Protein AF-A0A9W9JSK1-F1 (afdb_monomer_lite)

Foldseek 3Di:
DDDDDDDDDDDDDDDDDDDDDCPVVVVVVVVVVVVVVVVVVVVVVVVVVVVVVVVVVVVVVVVVVVVVVVVVVVVVVVVVVVVVVVVVVVVVVVVVVVVVVVVVVVVVVVVVVVVVVVVVVVVVVVVVVVVVVVVVVVVVVVVVCVVLQVAQKDWAWKDKAPDTQDHVPDDNPQCLVVVVSVQLVVQDKDADACVNRVHDPDPPDKMKIKIWMAGPDPPFDRDIDIWIDIHGDITTHDDRD

Structure (mmCIF, N/CA/C/O backbone):
data_AF-A0A9W9JSK1-F1
#
_entry.id   AF-A0A9W9JSK1-F1
#
loop_
_atom_site.group_PDB
_atom_site.id
_atom_site.type_symbol
_atom_site.label_atom_id
_atom_site.label_alt_id
_atom_site.label_comp_id
_atom_site.label_asym_id
_atom_site.label_entity_id
_atom_site.label_seq_id
_atom_site.pdbx_PDB_ins_code
_atom_site.Cartn_x
_atom_site.Cartn_y
_atom_site.Cartn_z
_atom_site.occupancy
_atom_site.B_iso_or_equiv
_atom_site.auth_seq_id
_atom_site.auth_comp_id
_atom_site.auth_asym_id
_atom_site.auth_atom_id
_atom_site.pdbx_PDB_model_num
ATOM 1 N N . MET A 1 1 ? 101.295 -37.284 -102.651 1.00 36.75 1 MET A N 1
ATOM 2 C CA . MET A 1 1 ? 102.269 -36.693 -103.597 1.00 36.75 1 MET A CA 1
ATOM 3 C C . MET A 1 1 ? 101.930 -35.214 -103.715 1.00 36.75 1 MET A C 1
ATOM 5 O O . MET A 1 1 ? 100.785 -34.914 -104.001 1.00 36.75 1 MET A O 1
ATOM 9 N N . VAL A 1 2 ? 102.708 -34.343 -103.066 1.00 33.56 2 VAL A N 1
ATOM 10 C CA . VAL A 1 2 ? 103.771 -33.503 -103.670 1.00 33.56 2 VAL A CA 1
ATOM 11 C C . VAL A 1 2 ? 103.198 -32.457 -104.644 1.00 33.56 2 VAL A C 1
ATOM 13 O O . VAL A 1 2 ? 102.585 -32.807 -105.643 1.00 33.56 2 VAL A O 1
ATOM 16 N N . ALA A 1 3 ? 103.403 -31.180 -104.292 1.00 46.28 3 ALA A N 1
ATOM 17 C CA . ALA A 1 3 ? 103.067 -29.960 -105.041 1.00 46.28 3 ALA A CA 1
ATOM 18 C C . ALA A 1 3 ? 103.771 -29.887 -106.420 1.00 46.28 3 ALA A C 1
ATOM 20 O O . ALA A 1 3 ? 104.684 -30.682 -106.653 1.00 46.28 3 ALA A O 1
ATOM 21 N N . PRO A 1 4 ? 103.444 -28.921 -107.314 1.00 50.91 4 PRO A N 1
ATOM 22 C CA . PRO A 1 4 ? 104.172 -27.641 -107.248 1.00 50.91 4 PRO A CA 1
ATOM 23 C C . PRO A 1 4 ? 103.458 -26.374 -107.791 1.00 50.91 4 PRO A C 1
ATOM 25 O O . PRO A 1 4 ? 102.403 -26.400 -108.415 1.00 50.91 4 PRO A O 1
ATOM 28 N N . LYS A 1 5 ? 104.131 -25.248 -107.515 1.00 46.75 5 LYS A N 1
ATOM 29 C CA . LYS A 1 5 ? 103.998 -23.881 -108.054 1.00 46.75 5 LYS A CA 1
ATOM 30 C C . LYS A 1 5 ? 104.244 -23.821 -109.577 1.00 46.75 5 LYS A C 1
ATOM 32 O O . LYS A 1 5 ? 104.992 -24.652 -110.069 1.00 46.75 5 LYS A O 1
ATOM 37 N N . TYR A 1 6 ? 103.755 -22.782 -110.272 1.00 40.59 6 TYR A N 1
ATOM 38 C CA . TYR A 1 6 ? 104.575 -21.728 -110.920 1.00 40.59 6 TYR A CA 1
ATOM 39 C C . TYR A 1 6 ? 103.718 -20.654 -111.628 1.00 40.59 6 TYR A C 1
ATOM 41 O O . TYR A 1 6 ? 102.617 -20.905 -112.102 1.00 40.59 6 TYR A O 1
ATOM 49 N N . GLN A 1 7 ? 104.270 -19.439 -111.636 1.00 45.72 7 GLN A N 1
ATOM 50 C CA . GLN A 1 7 ? 103.787 -18.182 -112.217 1.00 45.72 7 GLN A CA 1
ATOM 51 C C . GLN A 1 7 ? 103.751 -18.192 -113.758 1.00 45.72 7 GLN A C 1
ATOM 53 O O . GLN A 1 7 ? 104.565 -18.871 -114.376 1.00 45.72 7 GLN A O 1
ATOM 58 N N . SER A 1 8 ? 102.967 -17.295 -114.376 1.00 40.47 8 SER A N 1
ATOM 59 C CA . SER A 1 8 ? 103.450 -16.540 -115.548 1.00 40.47 8 SER A CA 1
ATOM 60 C C . SER A 1 8 ? 102.708 -15.206 -115.731 1.00 40.47 8 SER A C 1
ATOM 62 O O . SER A 1 8 ? 101.485 -15.133 -115.659 1.00 40.47 8 SER A O 1
ATOM 64 N N . ASN A 1 9 ? 103.495 -14.148 -115.941 1.00 40.62 9 ASN A N 1
ATOM 65 C CA . ASN A 1 9 ? 103.089 -12.831 -116.427 1.00 40.62 9 ASN A CA 1
ATOM 66 C C . ASN A 1 9 ? 102.933 -12.870 -117.954 1.00 40.62 9 ASN A C 1
ATOM 68 O O . ASN A 1 9 ? 103.804 -13.426 -118.624 1.00 40.62 9 ASN A O 1
ATOM 72 N N . ARG A 1 10 ? 101.957 -12.137 -118.507 1.00 33.97 10 ARG A N 1
ATOM 73 C CA . ARG A 1 10 ? 102.152 -11.380 -119.757 1.00 33.97 10 ARG A CA 1
ATOM 74 C C . ARG A 1 10 ? 101.134 -10.244 -119.911 1.00 33.97 10 ARG A C 1
ATOM 76 O O . ARG A 1 10 ? 99.930 -10.459 -119.832 1.00 33.97 10 ARG A O 1
ATOM 83 N N . LEU A 1 11 ? 101.677 -9.045 -120.112 1.00 42.16 11 LEU A N 1
ATOM 84 C CA . LEU A 1 11 ? 101.024 -7.852 -120.649 1.00 42.16 11 LEU A CA 1
ATOM 85 C C . LEU A 1 11 ? 100.861 -7.994 -122.167 1.00 42.16 11 LEU A C 1
ATOM 87 O O . LEU A 1 11 ? 101.758 -8.542 -122.800 1.00 42.16 11 LEU A O 1
ATOM 91 N N . ASP A 1 12 ? 99.799 -7.405 -122.718 1.00 41.03 12 ASP A N 1
ATOM 92 C CA . ASP A 1 12 ? 99.830 -6.743 -124.027 1.00 41.03 12 ASP A CA 1
ATOM 93 C C . ASP A 1 12 ? 98.705 -5.698 -124.166 1.00 41.03 12 ASP A C 1
ATOM 95 O O . ASP A 1 12 ? 97.749 -5.657 -123.392 1.00 41.03 12 ASP A O 1
ATOM 99 N N . GLN A 1 13 ? 98.929 -4.770 -125.094 1.00 40.41 13 GLN A N 1
ATOM 100 C CA . GLN A 1 13 ? 98.526 -3.362 -125.090 1.00 40.41 13 GLN A CA 1
ATOM 101 C C . GLN A 1 13 ? 97.202 -3.013 -125.807 1.00 40.41 13 GLN A C 1
ATOM 103 O O . GLN A 1 13 ? 96.835 -3.604 -126.811 1.00 40.41 13 GLN A O 1
ATOM 108 N N . LYS A 1 14 ? 96.579 -1.941 -125.286 1.00 45.38 14 LYS A N 1
ATOM 109 C CA . LYS A 1 14 ? 95.795 -0.830 -125.890 1.00 45.38 14 LYS A CA 1
ATOM 110 C C . LYS A 1 14 ? 94.955 -1.039 -127.171 1.00 45.38 14 LYS A C 1
ATOM 112 O O . LYS A 1 14 ? 95.479 -1.226 -128.260 1.00 45.38 14 LYS A O 1
ATOM 117 N N . SER A 1 15 ? 93.671 -0.679 -127.050 1.00 40.66 15 SER A N 1
ATOM 118 C CA . SER A 1 15 ? 92.828 -0.086 -128.103 1.00 40.66 15 SER A CA 1
ATOM 119 C C . SER A 1 15 ? 91.895 0.964 -127.472 1.00 40.66 15 SER A C 1
ATOM 121 O O . SER A 1 15 ? 91.519 0.832 -126.307 1.00 40.66 15 SER A O 1
ATOM 123 N N . ALA A 1 16 ? 91.605 2.043 -128.199 1.00 40.78 16 ALA A N 1
ATOM 124 C CA . ALA A 1 16 ? 91.021 3.285 -127.703 1.00 40.78 16 ALA A CA 1
ATOM 125 C C . ALA A 1 16 ? 89.563 3.491 -128.183 1.00 40.78 16 ALA A C 1
ATOM 127 O O . ALA A 1 16 ? 89.307 3.391 -129.379 1.00 40.78 16 ALA A O 1
ATOM 128 N N . PHE A 1 17 ? 88.690 3.891 -127.238 1.00 39.91 17 PHE A N 1
ATOM 129 C CA . PHE A 1 17 ? 87.351 4.527 -127.365 1.00 39.91 17 PHE A CA 1
ATOM 130 C C . PHE A 1 17 ? 86.073 3.632 -127.465 1.00 39.91 17 PHE A C 1
ATOM 132 O O . PHE A 1 17 ? 86.164 2.492 -127.907 1.00 39.91 17 PHE A O 1
ATOM 139 N N . PRO A 1 18 ? 84.903 4.091 -126.932 1.00 50.44 18 PRO A N 1
ATOM 140 C CA . PRO A 1 18 ? 84.134 3.351 -125.908 1.00 50.44 18 PRO A CA 1
ATOM 141 C C . PRO A 1 18 ? 82.685 2.906 -126.259 1.00 50.44 18 PRO A C 1
ATOM 143 O O . PRO A 1 18 ? 82.067 3.414 -127.183 1.00 50.44 18 PRO A O 1
ATOM 146 N N . ASN A 1 19 ? 82.189 1.964 -125.435 1.00 48.41 19 ASN A N 1
ATOM 147 C CA . ASN A 1 19 ? 80.821 1.500 -125.094 1.00 48.41 19 ASN A CA 1
ATOM 148 C C . ASN A 1 19 ? 79.564 2.170 -125.694 1.00 48.41 19 ASN A C 1
ATOM 150 O O . ASN A 1 19 ? 79.400 3.371 -125.537 1.00 48.41 19 ASN A O 1
ATOM 154 N N . ASP A 1 20 ? 78.586 1.339 -126.115 1.00 42.62 20 ASP A N 1
ATOM 155 C CA . ASP A 1 20 ? 77.135 1.640 -126.043 1.00 42.62 20 ASP A CA 1
ATOM 156 C C . ASP A 1 20 ? 76.224 0.393 -126.237 1.00 42.62 20 ASP A C 1
ATOM 158 O O . ASP A 1 20 ? 75.647 0.164 -127.295 1.00 42.62 20 ASP A O 1
ATOM 162 N N . PHE A 1 21 ? 76.066 -0.447 -125.201 1.00 44.03 21 PHE A N 1
ATOM 163 C CA . PHE A 1 21 ? 75.049 -1.529 -125.171 1.00 44.03 21 PHE A CA 1
ATOM 164 C C . PHE A 1 21 ? 74.398 -1.745 -123.783 1.00 44.03 21 PHE A C 1
ATOM 166 O O . PHE A 1 21 ? 73.853 -2.807 -123.488 1.00 44.03 21 PHE A O 1
ATOM 173 N N . THR A 1 22 ? 74.406 -0.732 -122.908 1.00 52.00 22 THR A N 1
ATOM 174 C CA . THR A 1 22 ? 73.858 -0.802 -121.534 1.00 52.00 22 THR A CA 1
ATOM 175 C C . THR A 1 22 ? 72.430 -0.252 -121.377 1.00 52.00 22 THR A C 1
ATOM 177 O O . THR A 1 22 ? 71.837 -0.414 -120.313 1.00 52.00 22 THR A O 1
ATOM 180 N N . SER A 1 23 ? 71.819 0.331 -122.416 1.00 50.56 23 SER A N 1
ATOM 181 C CA . SER A 1 23 ? 70.574 1.117 -122.292 1.00 50.56 23 SER A CA 1
ATOM 182 C C . SER A 1 23 ? 69.260 0.322 -122.167 1.00 50.56 23 SER A C 1
ATOM 184 O O . SER A 1 23 ? 68.294 0.840 -121.613 1.00 50.56 23 SER A O 1
ATOM 186 N N . LYS A 1 24 ? 69.185 -0.942 -122.618 1.00 50.84 24 LYS A N 1
ATOM 187 C CA . LYS A 1 24 ? 67.974 -1.784 -122.436 1.00 50.84 24 LYS A CA 1
ATOM 188 C C . LYS A 1 24 ? 67.902 -2.473 -121.066 1.00 50.84 24 LYS A C 1
ATOM 190 O O . LYS A 1 24 ? 66.813 -2.731 -120.568 1.00 50.84 24 LYS A O 1
ATOM 195 N N . SER A 1 25 ? 69.050 -2.740 -120.440 1.00 54.00 25 SER A N 1
ATOM 196 C CA . SER A 1 25 ? 69.139 -3.378 -119.116 1.00 54.00 25 SER A CA 1
ATOM 197 C C . SER A 1 25 ? 68.849 -2.395 -117.974 1.00 54.00 25 SER A C 1
ATOM 199 O O . SER A 1 25 ? 68.287 -2.768 -116.943 1.00 54.00 25 SER A O 1
ATOM 201 N N . THR A 1 26 ? 69.179 -1.115 -118.154 1.00 56.75 26 THR A N 1
ATOM 202 C CA . THR A 1 26 ? 68.903 -0.064 -117.165 1.00 56.75 26 THR A CA 1
ATOM 203 C C . THR A 1 26 ? 67.415 0.274 -117.073 1.00 56.75 26 THR A C 1
ATOM 205 O O . THR A 1 26 ? 66.905 0.438 -115.970 1.00 56.75 26 THR A O 1
ATOM 208 N N . LEU A 1 27 ? 66.688 0.278 -118.194 1.00 60.06 27 LEU A N 1
ATOM 209 C CA . LEU A 1 27 ? 65.266 0.645 -118.242 1.00 60.06 27 LEU A CA 1
ATOM 210 C C . LEU A 1 27 ? 64.346 -0.398 -117.575 1.00 60.06 27 LEU A C 1
ATOM 212 O O . LEU A 1 27 ? 63.433 -0.039 -116.834 1.00 60.06 27 LEU A O 1
ATOM 216 N N . GLU A 1 28 ? 64.622 -1.691 -117.775 1.00 61.38 28 GLU A N 1
ATOM 217 C CA . GLU A 1 28 ? 63.902 -2.796 -117.120 1.00 61.38 28 GLU A CA 1
ATOM 218 C C . GLU A 1 28 ? 64.196 -2.840 -115.607 1.00 61.38 28 GLU A C 1
ATOM 220 O O . GLU A 1 28 ? 63.299 -3.057 -114.789 1.00 61.38 28 GLU A O 1
ATOM 225 N N . ASN A 1 29 ? 65.448 -2.571 -115.217 1.00 66.44 29 ASN A N 1
ATOM 226 C CA . ASN A 1 29 ? 65.839 -2.450 -113.813 1.00 66.44 29 ASN A CA 1
ATOM 227 C C . ASN A 1 29 ? 65.189 -1.235 -113.136 1.00 66.44 29 ASN A C 1
ATOM 229 O O . ASN A 1 29 ? 64.762 -1.341 -111.989 1.00 66.44 29 ASN A O 1
ATOM 233 N N . ASP A 1 30 ? 65.053 -0.108 -113.832 1.00 69.31 30 ASP A N 1
ATOM 234 C CA . ASP A 1 30 ? 64.354 1.069 -113.313 1.00 69.31 30 ASP A CA 1
ATOM 235 C C . ASP A 1 30 ? 62.840 0.848 -113.217 1.00 69.31 30 ASP A C 1
ATOM 237 O O . ASP A 1 30 ? 62.216 1.306 -112.258 1.00 69.31 30 ASP A O 1
ATOM 241 N N . ARG A 1 31 ? 62.241 0.077 -114.137 1.00 72.19 31 ARG A N 1
ATOM 242 C CA . ARG A 1 31 ? 60.833 -0.337 -114.044 1.00 72.19 31 ARG A CA 1
ATOM 243 C C . ARG A 1 31 ? 60.590 -1.242 -112.837 1.00 72.19 31 ARG A C 1
ATOM 245 O O . ARG A 1 31 ? 59.703 -0.949 -112.043 1.00 72.19 31 ARG A O 1
ATOM 252 N N . ARG A 1 32 ? 61.424 -2.269 -112.633 1.00 74.00 32 ARG A N 1
ATOM 253 C CA . ARG A 1 32 ? 61.356 -3.152 -111.452 1.00 74.00 32 ARG A CA 1
ATOM 254 C C . ARG A 1 32 ? 61.604 -2.404 -110.148 1.00 74.00 32 ARG A C 1
ATOM 256 O O . ARG A 1 32 ? 60.939 -2.685 -109.159 1.00 74.00 32 ARG A O 1
ATOM 263 N N . LYS A 1 33 ? 62.514 -1.425 -110.134 1.00 76.25 33 LYS A N 1
ATOM 264 C CA . LYS A 1 33 ? 62.711 -0.538 -108.977 1.00 76.25 33 LYS A CA 1
ATOM 265 C C . LYS A 1 33 ? 61.467 0.303 -108.698 1.00 76.25 33 LYS A C 1
ATOM 267 O O . LYS A 1 33 ? 61.066 0.395 -107.547 1.00 76.25 33 LYS A O 1
ATOM 272 N N . ARG A 1 34 ? 60.823 0.878 -109.719 1.00 74.50 34 ARG A N 1
ATOM 273 C CA . ARG A 1 34 ? 59.575 1.648 -109.552 1.00 74.50 34 ARG A CA 1
ATOM 274 C C . ARG A 1 34 ? 58.402 0.774 -109.109 1.00 74.50 34 ARG A C 1
ATOM 276 O O . ARG A 1 34 ? 57.654 1.190 -108.235 1.00 74.50 34 ARG A O 1
ATOM 283 N N . GLU A 1 35 ? 58.269 -0.433 -109.652 1.00 78.56 35 GLU A N 1
ATOM 284 C CA . GLU A 1 35 ? 57.275 -1.424 -109.215 1.00 78.56 35 GLU A CA 1
ATOM 285 C C . GLU A 1 35 ? 57.537 -1.879 -107.770 1.00 78.56 35 GLU A C 1
ATOM 287 O O . GLU A 1 35 ? 56.601 -1.976 -106.982 1.00 78.56 35 GLU A O 1
ATOM 292 N N . ALA A 1 36 ? 58.801 -2.079 -107.384 1.00 77.56 36 ALA A N 1
ATOM 293 C CA . ALA A 1 36 ? 59.183 -2.400 -106.011 1.00 77.56 36 ALA A CA 1
ATOM 294 C C . ALA A 1 36 ? 58.904 -1.240 -105.040 1.00 77.56 36 ALA A C 1
ATOM 296 O O . ALA A 1 36 ? 58.416 -1.482 -103.940 1.00 77.56 36 ALA A O 1
ATOM 297 N N . ILE A 1 37 ? 59.149 0.010 -105.451 1.00 77.75 37 ILE A N 1
ATOM 298 C CA . ILE A 1 37 ? 58.803 1.211 -104.674 1.00 77.75 37 ILE A CA 1
ATOM 299 C C . ILE A 1 37 ? 57.279 1.346 -104.544 1.00 77.75 37 ILE A C 1
ATOM 301 O O . ILE A 1 37 ? 56.780 1.592 -103.453 1.00 77.75 37 ILE A O 1
ATOM 305 N N . ALA A 1 38 ? 56.517 1.127 -105.620 1.00 77.69 38 ALA A N 1
ATOM 306 C CA . ALA A 1 38 ? 55.055 1.164 -105.579 1.00 77.69 38 ALA A CA 1
ATOM 307 C C . ALA A 1 38 ? 54.467 0.048 -104.696 1.00 77.69 38 ALA A C 1
ATOM 309 O O . ALA A 1 38 ? 53.534 0.294 -103.935 1.00 77.69 38 ALA A O 1
ATOM 310 N N . ALA A 1 39 ? 55.035 -1.161 -104.744 1.00 80.31 39 ALA A N 1
ATOM 311 C CA . ALA A 1 39 ? 54.637 -2.275 -103.888 1.00 80.31 39 ALA A CA 1
ATOM 312 C C . ALA A 1 39 ? 55.020 -2.055 -102.413 1.00 80.31 39 ALA A C 1
ATOM 314 O O . ALA A 1 39 ? 54.259 -2.447 -101.530 1.00 80.31 39 ALA A O 1
ATOM 315 N N . ALA A 1 40 ? 56.165 -1.421 -102.138 1.00 80.94 40 ALA A N 1
ATOM 316 C CA . ALA A 1 40 ? 56.556 -1.009 -100.790 1.00 80.94 40 ALA A CA 1
ATOM 317 C C . ALA A 1 40 ? 55.598 0.060 -100.244 1.00 80.94 40 ALA A C 1
ATOM 319 O O . ALA A 1 40 ? 55.012 -0.147 -99.189 1.00 80.94 40 ALA A O 1
ATOM 320 N N . ASN A 1 41 ? 55.312 1.109 -101.021 1.00 83.81 41 ASN A N 1
ATOM 321 C CA . ASN A 1 41 ? 54.360 2.156 -100.642 1.00 83.81 41 ASN A CA 1
ATOM 322 C C . ASN A 1 41 ? 52.944 1.604 -100.399 1.00 83.81 41 ASN A C 1
ATOM 324 O O . ASN A 1 41 ? 52.260 2.047 -99.482 1.00 83.81 41 ASN A O 1
ATOM 328 N N . LEU A 1 42 ? 52.493 0.624 -101.194 1.00 84.69 42 LEU A N 1
ATOM 329 C CA . LEU A 1 42 ? 51.197 -0.031 -100.989 1.00 84.69 42 LEU A CA 1
ATOM 330 C C . LEU A 1 42 ? 51.176 -0.871 -99.703 1.00 84.69 42 LEU A C 1
ATOM 332 O O . LEU A 1 42 ? 50.173 -0.868 -98.993 1.00 84.69 42 LEU A O 1
ATOM 336 N N . ARG A 1 43 ? 52.269 -1.576 -99.386 1.00 84.00 43 ARG A N 1
ATOM 337 C CA . ARG A 1 43 ? 52.401 -2.325 -98.126 1.00 84.00 43 ARG A CA 1
ATOM 338 C C . ARG A 1 43 ? 52.442 -1.398 -96.920 1.00 84.00 43 ARG A C 1
ATOM 340 O O . ARG A 1 43 ? 51.782 -1.694 -95.931 1.00 84.00 43 ARG A O 1
ATOM 347 N N . ASP A 1 44 ? 53.155 -0.283 -97.020 1.00 85.38 44 ASP A N 1
ATOM 348 C CA . ASP A 1 44 ? 53.218 0.729 -95.967 1.00 85.38 44 ASP A CA 1
ATOM 349 C C . ASP A 1 44 ? 51.845 1.383 -95.757 1.00 85.38 44 ASP A C 1
ATOM 351 O O . ASP A 1 44 ? 51.413 1.543 -94.618 1.00 85.38 44 ASP A O 1
ATOM 355 N N . ALA A 1 45 ? 51.100 1.657 -96.835 1.00 83.12 45 ALA A N 1
ATOM 356 C CA . ALA A 1 45 ? 49.726 2.155 -96.759 1.00 83.12 45 ALA A CA 1
ATOM 357 C C . ALA A 1 45 ? 48.764 1.137 -96.115 1.00 83.12 45 ALA A C 1
ATOM 359 O O . ALA A 1 45 ? 47.981 1.502 -95.243 1.00 83.12 45 ALA A O 1
ATOM 360 N N . GLN A 1 46 ? 48.847 -0.147 -96.481 1.00 86.75 46 GLN A N 1
ATOM 361 C CA . GLN A 1 46 ? 48.038 -1.209 -95.863 1.00 86.75 46 GLN A CA 1
ATOM 362 C C . GLN A 1 46 ? 48.408 -1.446 -94.390 1.00 86.75 46 GLN A C 1
ATOM 364 O O . GLN A 1 46 ? 47.535 -1.720 -93.566 1.00 86.75 46 GLN A O 1
ATOM 369 N N . ALA A 1 47 ? 49.693 -1.341 -94.041 1.00 87.06 47 ALA A N 1
ATOM 370 C CA . ALA A 1 47 ? 50.160 -1.428 -92.662 1.00 87.06 47 ALA A CA 1
ATOM 371 C C . ALA A 1 47 ? 49.674 -0.232 -91.829 1.00 87.06 47 ALA A C 1
ATOM 373 O O . ALA A 1 47 ? 49.230 -0.427 -90.697 1.00 87.06 47 ALA A O 1
ATOM 374 N N . ALA A 1 48 ? 49.697 0.976 -92.398 1.00 84.19 48 ALA A N 1
ATOM 375 C CA . ALA A 1 48 ? 49.156 2.179 -91.776 1.00 84.19 48 ALA A CA 1
ATOM 376 C C . ALA A 1 48 ? 47.638 2.076 -91.562 1.00 84.19 48 ALA A C 1
ATOM 378 O O . ALA A 1 48 ? 47.169 2.299 -90.451 1.00 84.19 48 ALA A O 1
ATOM 379 N N . GLU A 1 49 ? 46.878 1.635 -92.568 1.00 86.00 49 GLU A N 1
ATOM 380 C CA . GLU A 1 49 ? 45.425 1.453 -92.456 1.00 86.00 49 GLU A CA 1
ATOM 381 C C . GLU A 1 49 ? 45.061 0.394 -91.402 1.00 86.00 49 GLU A C 1
ATOM 383 O O . GLU A 1 49 ? 44.133 0.573 -90.613 1.00 86.00 49 GLU A O 1
ATOM 388 N N . LYS A 1 50 ? 45.819 -0.708 -91.329 1.00 90.25 50 LYS A N 1
ATOM 389 C CA . LYS A 1 50 ? 45.629 -1.724 -90.286 1.00 90.25 50 LYS A CA 1
ATOM 390 C C . LYS A 1 50 ? 45.903 -1.160 -88.889 1.00 90.25 50 LYS A C 1
ATOM 392 O O . LYS A 1 50 ? 45.136 -1.436 -87.969 1.00 90.25 50 LYS A O 1
ATOM 397 N N . LEU A 1 51 ? 46.966 -0.370 -88.729 1.00 88.25 51 LEU A N 1
ATOM 398 C CA . LEU A 1 51 ? 47.283 0.296 -87.464 1.00 88.25 51 LEU A CA 1
ATOM 399 C C . LEU A 1 51 ? 46.203 1.305 -87.062 1.00 88.25 51 LEU A C 1
ATOM 401 O O . LEU A 1 51 ? 45.851 1.370 -85.885 1.00 88.25 51 LEU A O 1
ATOM 405 N N . GLU A 1 52 ? 45.647 2.056 -88.013 1.00 88.25 52 GLU A N 1
ATOM 406 C CA . GLU A 1 52 ? 44.537 2.977 -87.755 1.00 88.25 52 GLU A CA 1
ATOM 407 C C . GLU A 1 52 ? 43.268 2.240 -87.325 1.00 88.25 52 GLU A C 1
ATOM 409 O O . GLU A 1 52 ? 42.640 2.642 -86.346 1.00 88.25 52 GLU A O 1
ATOM 414 N N . ARG A 1 53 ? 42.923 1.119 -87.973 1.00 88.62 53 ARG A N 1
ATOM 415 C CA . ARG A 1 53 ? 41.786 0.286 -87.546 1.00 88.62 53 ARG A CA 1
ATOM 416 C C . ARG A 1 53 ? 41.996 -0.302 -86.154 1.00 88.62 53 ARG A C 1
ATOM 418 O O . ARG A 1 53 ? 41.101 -0.219 -85.322 1.00 88.62 53 ARG A O 1
ATOM 425 N N . GLU A 1 54 ? 43.180 -0.845 -85.865 1.00 90.06 54 GLU A N 1
ATOM 426 C CA . GLU A 1 54 ? 43.498 -1.363 -84.526 1.00 90.06 54 GLU A CA 1
ATOM 427 C C . GLU A 1 54 ? 43.451 -0.262 -83.460 1.00 90.06 54 GLU A C 1
ATOM 429 O O . GLU A 1 54 ? 43.028 -0.506 -82.329 1.00 90.06 54 GLU A O 1
ATOM 434 N N . ARG A 1 55 ? 43.878 0.956 -83.808 1.00 91.75 55 ARG A N 1
ATOM 435 C CA . ARG A 1 55 ? 43.776 2.118 -82.928 1.00 91.75 55 ARG A CA 1
ATOM 436 C C . ARG A 1 55 ? 42.315 2.488 -82.680 1.00 91.75 55 ARG A C 1
ATOM 438 O O . ARG A 1 55 ? 41.944 2.622 -81.519 1.00 91.75 55 ARG A O 1
ATOM 445 N N . HIS A 1 56 ? 41.495 2.565 -83.725 1.00 90.12 56 HIS A N 1
ATOM 446 C CA . HIS A 1 56 ? 40.067 2.856 -83.605 1.00 90.12 56 HIS A CA 1
ATOM 447 C C . HIS A 1 56 ? 39.338 1.796 -82.764 1.00 90.12 56 HIS A C 1
ATOM 449 O O . HIS A 1 56 ? 38.594 2.138 -81.852 1.00 90.12 56 HIS A O 1
ATOM 455 N N . GLU A 1 57 ? 39.607 0.505 -82.981 1.00 91.31 57 GLU A N 1
ATOM 456 C CA . GLU A 1 57 ? 39.031 -0.577 -82.168 1.00 91.31 57 GLU A CA 1
ATOM 457 C C . GLU A 1 57 ? 39.460 -0.505 -80.694 1.00 91.31 57 GLU A C 1
ATOM 459 O O . GLU A 1 57 ? 38.682 -0.834 -79.794 1.00 91.31 57 GLU A O 1
ATOM 464 N N . ARG A 1 58 ? 40.709 -0.106 -80.417 1.00 90.44 58 ARG A N 1
ATOM 465 C CA . ARG A 1 58 ? 41.185 0.101 -79.040 1.00 90.44 58 ARG A CA 1
ATOM 466 C C . ARG A 1 58 ? 40.521 1.309 -78.394 1.00 90.44 58 ARG A C 1
ATOM 468 O O . ARG A 1 58 ? 40.157 1.221 -77.225 1.00 90.44 58 ARG A O 1
ATOM 475 N N . GLU A 1 59 ? 40.366 2.401 -79.134 1.00 91.81 59 GLU A N 1
ATOM 476 C CA . GLU A 1 59 ? 39.694 3.618 -78.673 1.00 91.81 59 GLU A CA 1
ATOM 477 C C . GLU A 1 59 ? 38.209 3.347 -78.383 1.00 91.81 59 GLU A C 1
ATOM 479 O O . GLU A 1 59 ? 37.725 3.703 -77.311 1.00 91.81 59 GLU A O 1
ATOM 484 N N . GLU A 1 60 ? 37.514 2.606 -79.247 1.00 92.50 60 GLU A N 1
ATOM 485 C CA . GLU A 1 60 ? 36.114 2.211 -79.047 1.00 92.50 60 GLU A CA 1
ATOM 486 C C . GLU A 1 60 ? 35.939 1.289 -77.828 1.00 92.50 60 GLU A C 1
ATOM 488 O O . GLU A 1 60 ? 35.077 1.518 -76.978 1.00 92.50 60 GLU A O 1
ATOM 493 N N . LYS A 1 61 ? 36.811 0.284 -77.661 1.00 92.69 61 LYS A N 1
ATOM 494 C CA . LYS A 1 61 ? 36.802 -0.579 -76.464 1.00 92.69 61 LYS A CA 1
ATOM 495 C C . LYS A 1 61 ? 37.116 0.194 -75.185 1.00 92.69 61 LYS A C 1
ATOM 497 O O . LYS A 1 61 ? 36.553 -0.115 -74.134 1.00 92.69 61 LYS A O 1
ATOM 502 N N . ALA A 1 62 ? 38.019 1.173 -75.250 1.00 91.62 62 ALA A N 1
ATOM 503 C CA . ALA A 1 62 ? 38.320 2.040 -74.118 1.00 91.62 62 ALA A CA 1
ATOM 504 C C . ALA A 1 62 ? 37.111 2.914 -73.757 1.00 91.62 62 ALA A C 1
ATOM 506 O O . ALA A 1 62 ? 36.761 2.983 -72.580 1.00 91.62 62 ALA A O 1
ATOM 507 N N . ALA A 1 63 ? 36.429 3.493 -74.749 1.00 92.38 63 ALA A N 1
ATOM 508 C CA . ALA A 1 63 ? 35.221 4.290 -74.549 1.00 92.38 63 ALA A CA 1
ATOM 509 C C . ALA A 1 63 ? 34.089 3.473 -73.901 1.00 92.38 63 ALA A C 1
ATOM 511 O O . ALA A 1 63 ? 33.537 3.897 -72.888 1.00 92.38 63 ALA A O 1
ATOM 512 N N . LEU A 1 64 ? 33.816 2.259 -74.395 1.00 93.31 64 LEU A N 1
ATOM 513 C CA . LEU A 1 64 ? 32.810 1.365 -73.804 1.00 93.31 64 LEU A CA 1
ATOM 514 C C . LEU A 1 64 ? 33.141 0.986 -72.353 1.00 93.31 64 LEU A C 1
ATOM 516 O O . LEU A 1 64 ? 32.250 0.883 -71.512 1.00 93.31 64 LEU A O 1
ATOM 520 N N . ARG A 1 65 ? 34.426 0.781 -72.036 1.00 94.19 65 ARG A N 1
ATOM 521 C CA . ARG A 1 65 ? 34.857 0.480 -70.664 1.00 94.19 65 ARG A CA 1
ATOM 522 C C . ARG A 1 65 ? 34.710 1.683 -69.735 1.00 94.19 65 ARG A C 1
ATOM 524 O O . ARG A 1 65 ? 34.347 1.480 -68.581 1.00 94.19 65 ARG A O 1
ATOM 531 N N . ILE A 1 66 ? 35.001 2.892 -70.214 1.00 93.31 66 ILE A N 1
ATOM 532 C CA . ILE A 1 66 ? 34.790 4.129 -69.450 1.00 93.31 66 ILE A CA 1
ATOM 533 C C . ILE A 1 66 ? 33.300 4.293 -69.152 1.00 93.31 66 ILE A C 1
ATOM 535 O O . ILE A 1 66 ? 32.937 4.406 -67.987 1.00 93.31 66 ILE A O 1
ATOM 539 N N . GLN A 1 67 ? 32.443 4.161 -70.165 1.00 93.00 67 GLN A N 1
ATOM 540 C CA . GLN A 1 67 ? 30.993 4.259 -69.998 1.00 93.00 67 GLN A CA 1
ATOM 541 C C . GLN A 1 67 ? 30.449 3.224 -68.997 1.00 93.00 67 GLN A C 1
ATOM 543 O O . GLN A 1 67 ? 29.682 3.562 -68.102 1.00 93.00 67 GLN A O 1
ATOM 548 N N . ALA A 1 68 ? 30.903 1.969 -69.072 1.00 93.25 68 ALA A N 1
ATOM 549 C CA . ALA A 1 68 ? 30.482 0.933 -68.128 1.00 93.25 68 ALA A CA 1
ATOM 550 C C . ALA A 1 68 ? 30.928 1.207 -66.676 1.00 93.25 68 ALA A C 1
ATOM 552 O O . ALA A 1 68 ? 30.258 0.780 -65.732 1.00 93.25 68 ALA A O 1
ATOM 553 N N . LEU A 1 69 ? 32.068 1.881 -66.479 1.00 92.00 69 LEU A N 1
ATOM 554 C CA . LEU A 1 69 ? 32.511 2.320 -65.153 1.00 92.00 69 LEU A CA 1
ATOM 555 C C . LEU A 1 69 ? 31.666 3.496 -64.653 1.00 92.00 69 LEU A C 1
ATOM 557 O O . LEU A 1 69 ? 31.223 3.458 -63.510 1.00 92.00 69 LEU A O 1
ATOM 561 N N . GLU A 1 70 ? 31.372 4.471 -65.514 1.00 93.19 70 GLU A N 1
ATOM 562 C CA . GLU A 1 70 ? 30.500 5.605 -65.190 1.00 93.19 70 GLU A CA 1
ATOM 563 C C . GLU A 1 70 ? 29.092 5.145 -64.786 1.00 93.19 70 GLU A C 1
ATOM 565 O O . GLU A 1 70 ? 28.579 5.574 -63.753 1.00 93.19 70 GLU A O 1
ATOM 570 N N . ASP A 1 71 ? 28.493 4.204 -65.522 1.00 92.69 71 ASP A N 1
ATOM 571 C CA . ASP A 1 71 ? 27.180 3.634 -65.192 1.00 92.69 71 ASP A CA 1
ATOM 572 C C . ASP A 1 71 ? 27.192 2.906 -63.836 1.00 92.69 71 ASP A C 1
ATOM 574 O O . ASP A 1 71 ? 26.238 2.979 -63.050 1.00 92.69 71 ASP A O 1
ATOM 578 N N . LYS A 1 72 ? 28.290 2.205 -63.528 1.00 93.56 72 LYS A N 1
ATOM 579 C CA . LYS A 1 72 ? 28.467 1.515 -62.245 1.00 93.56 72 LYS A CA 1
ATOM 580 C C . LYS A 1 72 ? 28.617 2.506 -61.090 1.00 93.56 72 LYS A C 1
ATOM 582 O O . LYS A 1 72 ? 28.036 2.285 -60.021 1.00 93.56 72 LYS A O 1
ATOM 587 N N . ASP A 1 73 ? 29.366 3.582 -61.295 1.00 93.94 73 ASP A N 1
ATOM 588 C CA . ASP A 1 73 ? 29.556 4.634 -60.301 1.00 93.94 73 ASP A CA 1
ATOM 589 C C . ASP A 1 73 ? 28.247 5.395 -60.062 1.00 93.94 73 ASP A C 1
ATOM 591 O O . ASP A 1 73 ? 27.851 5.580 -58.911 1.00 93.94 73 ASP A O 1
ATOM 595 N N . LEU A 1 74 ? 27.496 5.720 -61.120 1.00 93.94 74 LEU A N 1
ATOM 596 C CA . LEU A 1 74 ? 26.163 6.326 -61.028 1.00 93.94 74 LEU A CA 1
ATOM 597 C C . LEU A 1 74 ? 25.186 5.461 -60.223 1.00 93.94 74 LEU A C 1
ATOM 599 O O . LEU A 1 74 ? 24.485 5.972 -59.346 1.00 93.94 74 LEU A O 1
ATOM 603 N N . ASN A 1 75 ? 25.161 4.148 -60.465 1.00 94.06 75 ASN A N 1
ATOM 604 C CA . ASN A 1 75 ? 24.319 3.229 -59.697 1.00 94.06 75 ASN A CA 1
ATOM 605 C C . ASN A 1 75 ? 24.756 3.161 -58.221 1.00 94.06 75 ASN A C 1
ATOM 607 O O . ASN A 1 75 ? 23.921 3.171 -57.318 1.00 94.06 75 ASN A O 1
ATOM 611 N N . SER A 1 76 ? 26.065 3.167 -57.957 1.00 92.81 76 SER A N 1
ATOM 612 C CA . SER A 1 76 ? 26.602 3.173 -56.590 1.00 92.81 76 SER A CA 1
ATOM 613 C C . SER A 1 76 ? 26.226 4.458 -55.841 1.00 92.81 76 SER A C 1
ATOM 615 O O . SER A 1 76 ? 25.790 4.397 -54.693 1.00 92.81 76 SER A O 1
ATOM 617 N N . ILE A 1 77 ? 26.310 5.615 -56.503 1.00 93.12 77 ILE A N 1
ATOM 618 C CA . ILE A 1 77 ? 25.883 6.911 -55.954 1.00 93.12 77 ILE A CA 1
ATOM 619 C C . ILE A 1 77 ? 24.381 6.900 -55.649 1.00 93.12 77 ILE A C 1
ATOM 621 O O . ILE A 1 77 ? 23.968 7.329 -54.570 1.00 93.12 77 ILE A O 1
ATOM 625 N N . ALA A 1 78 ? 23.559 6.371 -56.560 1.00 93.88 78 ALA A N 1
ATOM 626 C CA . ALA A 1 78 ? 22.123 6.245 -56.332 1.00 93.88 78 ALA A CA 1
ATOM 627 C C . ALA A 1 78 ? 21.820 5.367 -55.105 1.00 93.88 78 ALA A C 1
ATOM 629 O O . ALA A 1 78 ? 21.007 5.747 -54.262 1.00 93.88 78 ALA A O 1
ATOM 630 N N . GLN A 1 79 ? 22.516 4.235 -54.952 1.00 94.38 79 GLN A N 1
ATOM 631 C CA . GLN A 1 79 ? 22.369 3.361 -53.785 1.00 94.38 79 GLN A CA 1
ATOM 632 C C . GLN A 1 79 ? 22.764 4.060 -52.484 1.00 94.38 79 GLN A C 1
ATOM 634 O O . GLN A 1 79 ? 22.006 3.990 -51.516 1.00 94.38 79 GLN A O 1
ATOM 639 N N . 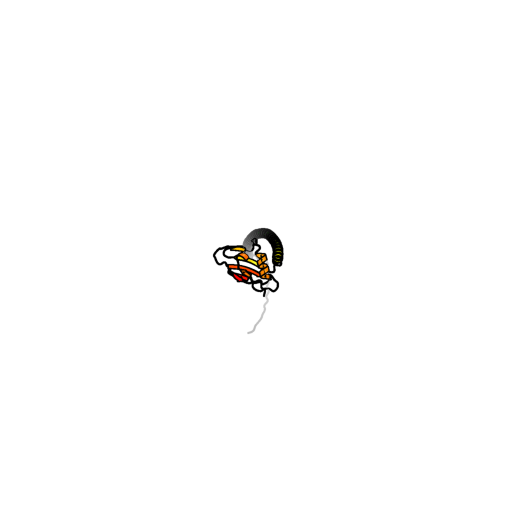ILE A 1 80 ? 23.895 4.773 -52.462 1.00 94.50 80 ILE A N 1
ATOM 640 C CA . ILE A 1 80 ? 24.335 5.548 -51.292 1.00 94.50 80 ILE A CA 1
ATOM 641 C C . ILE A 1 80 ? 23.245 6.536 -50.877 1.00 94.50 80 ILE A C 1
ATOM 643 O O . ILE A 1 80 ? 22.834 6.525 -49.720 1.00 94.50 80 ILE A O 1
ATOM 647 N N . LYS A 1 81 ? 22.691 7.295 -51.829 1.00 95.19 81 LYS A N 1
ATOM 648 C CA . LYS A 1 81 ? 21.613 8.247 -51.547 1.00 95.19 81 LYS A CA 1
ATOM 649 C C . LYS A 1 81 ? 20.383 7.569 -50.934 1.00 95.19 81 LYS A C 1
ATOM 651 O O . LYS A 1 81 ? 19.851 8.044 -49.936 1.00 95.19 81 LYS A O 1
ATOM 656 N N . THR A 1 82 ? 19.960 6.421 -51.472 1.00 95.38 82 THR A N 1
ATOM 657 C CA . THR A 1 82 ? 18.820 5.684 -50.893 1.00 95.38 82 THR A CA 1
ATOM 658 C C . THR A 1 82 ? 19.097 5.163 -49.479 1.00 95.38 82 THR A C 1
ATOM 660 O O . THR A 1 82 ? 18.185 5.091 -48.655 1.00 95.38 82 THR A O 1
ATOM 663 N N . LEU A 1 83 ? 20.344 4.790 -49.174 1.00 94.44 83 LEU A N 1
ATOM 664 C CA . LEU A 1 83 ? 20.741 4.351 -47.836 1.00 94.44 83 LEU A CA 1
ATOM 665 C C . LEU A 1 83 ? 20.807 5.523 -46.855 1.00 94.44 83 LEU A C 1
ATOM 667 O O . LEU A 1 83 ? 20.403 5.363 -45.706 1.00 94.44 83 LEU A O 1
ATOM 671 N N . GLU A 1 84 ? 21.271 6.689 -47.299 1.00 95.50 84 GLU A N 1
ATOM 672 C CA . GLU A 1 84 ? 21.268 7.922 -46.507 1.00 95.50 84 GLU A CA 1
ATOM 673 C C . GLU A 1 84 ? 19.844 8.362 -46.156 1.00 95.50 84 GLU A C 1
ATOM 675 O O . GLU A 1 84 ? 19.565 8.658 -44.994 1.00 95.50 84 GLU A O 1
ATOM 680 N N . GLU A 1 85 ? 18.921 8.320 -47.120 1.00 95.50 85 GLU A N 1
ATOM 681 C CA . GLU A 1 85 ? 17.503 8.609 -46.888 1.00 95.50 85 GLU A CA 1
ATOM 682 C C . GLU A 1 85 ? 16.910 7.644 -45.849 1.00 95.50 85 GLU A C 1
ATOM 684 O O . GLU A 1 85 ? 16.366 8.091 -44.835 1.00 95.50 85 GLU A O 1
ATOM 689 N N . LYS A 1 86 ? 17.116 6.328 -46.014 1.00 95.38 86 LYS A N 1
ATOM 690 C CA . LYS A 1 86 ? 16.670 5.315 -45.038 1.00 95.38 86 LYS A CA 1
ATOM 691 C C . LYS A 1 86 ? 17.284 5.512 -43.656 1.00 95.38 86 LYS A C 1
ATOM 693 O O . LYS A 1 86 ? 16.598 5.355 -42.650 1.00 95.38 86 LYS A O 1
ATOM 698 N N . LYS A 1 87 ? 18.573 5.850 -43.587 1.00 96.44 87 LYS A N 1
ATOM 699 C CA . LYS A 1 87 ? 19.254 6.128 -42.320 1.00 96.44 87 LYS A CA 1
ATOM 700 C C . LYS A 1 87 ? 18.625 7.335 -41.625 1.00 96.44 87 LYS A C 1
ATOM 702 O O . LYS A 1 87 ? 18.336 7.251 -40.436 1.00 96.44 87 LYS A O 1
ATOM 707 N N . SER A 1 88 ? 18.353 8.410 -42.365 1.00 94.19 88 SER A N 1
ATOM 708 C CA . SER A 1 88 ? 17.717 9.611 -41.814 1.00 94.19 88 SER A CA 1
ATOM 709 C C . SER A 1 88 ? 16.299 9.340 -41.293 1.00 94.19 88 SER A C 1
ATOM 711 O O . SER A 1 88 ? 15.898 9.882 -40.266 1.00 94.19 88 SER A O 1
ATOM 713 N N . GLU A 1 89 ? 15.545 8.459 -41.952 1.00 95.69 89 GLU A N 1
ATOM 714 C CA . GLU A 1 89 ? 14.207 8.052 -41.514 1.00 95.69 89 GLU A CA 1
ATOM 715 C C . GLU A 1 89 ? 14.256 7.185 -40.243 1.00 95.69 89 GLU A C 1
ATOM 717 O O . GLU A 1 89 ? 13.475 7.388 -39.308 1.00 95.69 89 GLU A O 1
ATOM 722 N N . LEU A 1 90 ? 15.225 6.269 -40.152 1.00 95.00 90 LEU A N 1
ATOM 723 C CA . LEU A 1 90 ? 15.466 5.479 -38.940 1.00 95.00 90 LEU A CA 1
ATOM 724 C C . LEU A 1 90 ? 15.909 6.346 -37.753 1.00 95.00 90 LEU A C 1
ATOM 726 O O . LEU A 1 90 ? 15.489 6.103 -36.625 1.00 95.00 90 LEU A O 1
ATOM 730 N N . GLU A 1 91 ? 16.728 7.370 -37.990 1.00 95.44 91 GLU A N 1
ATOM 731 C CA . GLU A 1 91 ? 17.130 8.322 -36.948 1.00 95.44 91 GLU A CA 1
ATOM 732 C C . GLU A 1 91 ? 15.932 9.139 -36.449 1.00 95.44 91 GLU A C 1
ATOM 734 O O . GLU A 1 91 ? 15.706 9.207 -35.243 1.00 95.44 91 GLU A O 1
ATOM 739 N N . ARG A 1 92 ? 15.084 9.647 -37.353 1.00 94.75 92 ARG A N 1
ATOM 740 C CA . ARG A 1 92 ? 13.847 10.356 -36.976 1.00 94.75 92 ARG A CA 1
ATOM 741 C C . ARG A 1 92 ? 12.906 9.491 -36.146 1.00 94.75 92 ARG A C 1
ATOM 743 O O . ARG A 1 92 ? 12.442 9.919 -35.095 1.00 94.75 92 ARG A O 1
ATOM 750 N N . THR A 1 93 ? 12.640 8.265 -36.593 1.00 95.00 93 THR A N 1
ATOM 751 C CA . THR A 1 93 ? 11.747 7.348 -35.865 1.00 95.00 93 THR A CA 1
ATOM 752 C C . THR A 1 93 ? 12.317 6.958 -34.503 1.00 95.00 93 THR A C 1
ATOM 754 O O . THR A 1 93 ? 11.566 6.875 -33.530 1.00 95.00 93 THR A O 1
ATOM 757 N N . ARG A 1 94 ? 13.639 6.774 -34.392 1.00 94.56 94 ARG A N 1
ATOM 758 C CA . ARG A 1 94 ? 14.316 6.568 -33.107 1.00 94.56 94 ARG A CA 1
ATOM 759 C C . ARG A 1 94 ? 14.117 7.763 -32.174 1.00 94.56 94 ARG A C 1
ATOM 761 O O . ARG A 1 94 ? 13.757 7.553 -31.018 1.00 94.56 94 ARG A O 1
ATOM 768 N N . ASP A 1 95 ? 14.335 8.981 -32.656 1.00 95.44 95 ASP A N 1
ATOM 769 C CA . ASP A 1 95 ? 14.209 10.194 -31.842 1.00 95.44 95 ASP A CA 1
ATOM 770 C C . ASP A 1 95 ? 12.759 10.425 -31.389 1.00 95.44 95 ASP A C 1
ATOM 772 O O . ASP A 1 95 ? 12.518 10.748 -30.224 1.00 95.44 95 ASP A O 1
ATOM 776 N N . GLU A 1 96 ? 11.776 10.160 -32.255 1.00 95.94 96 GLU A N 1
ATOM 777 C CA . GLU A 1 96 ? 10.354 10.178 -31.891 1.00 95.94 96 GLU A CA 1
ATOM 778 C C . GLU A 1 96 ? 10.022 9.165 -30.787 1.00 95.94 96 GLU A C 1
ATOM 780 O O . GLU A 1 96 ? 9.288 9.482 -29.845 1.00 95.94 96 GLU A O 1
ATOM 785 N N . TRP A 1 97 ? 10.560 7.945 -30.881 1.00 95.44 97 TRP A N 1
ATOM 786 C CA . TRP A 1 97 ? 10.382 6.915 -29.856 1.00 95.44 97 TRP A CA 1
ATOM 787 C C . TRP A 1 97 ? 11.024 7.307 -28.529 1.00 95.44 97 TRP A C 1
ATOM 789 O O . TRP A 1 97 ? 10.399 7.140 -27.483 1.00 95.44 97 TRP A O 1
ATOM 799 N N . ILE A 1 98 ? 12.235 7.866 -28.562 1.00 95.81 98 ILE A N 1
ATOM 800 C CA . ILE A 1 98 ? 12.916 8.374 -27.366 1.00 95.81 98 ILE A CA 1
ATOM 801 C C . ILE A 1 98 ? 12.094 9.499 -26.728 1.00 95.81 98 ILE A C 1
ATOM 803 O O . ILE A 1 98 ? 11.893 9.491 -25.516 1.00 95.81 98 ILE A O 1
ATOM 807 N N . GLY A 1 99 ? 11.554 10.425 -27.526 1.00 94.56 99 GLY A N 1
ATOM 808 C CA . GLY A 1 99 ? 10.695 11.503 -27.034 1.00 94.56 99 GLY A CA 1
ATOM 809 C C . GLY A 1 99 ? 9.423 10.987 -26.353 1.00 94.56 99 GLY A C 1
ATOM 810 O O . GLY A 1 99 ? 9.109 11.393 -25.232 1.00 94.56 99 GLY A O 1
ATOM 811 N N . LYS A 1 100 ? 8.717 10.041 -26.987 1.00 95.81 100 LYS A N 1
ATOM 812 C CA . LYS A 1 100 ? 7.525 9.394 -26.404 1.00 95.81 100 LYS A CA 1
ATOM 813 C C . LYS A 1 100 ? 7.851 8.626 -25.124 1.00 95.81 100 LYS A C 1
ATOM 815 O O . LYS A 1 100 ? 7.099 8.688 -24.160 1.00 95.81 100 LYS A O 1
ATOM 820 N N . PHE A 1 101 ? 8.976 7.921 -25.101 1.00 94.50 101 PHE A N 1
ATOM 821 C CA . PHE A 1 101 ? 9.400 7.162 -23.931 1.00 94.50 101 PHE A CA 1
ATOM 822 C C . PHE A 1 101 ? 9.770 8.075 -22.756 1.00 94.50 101 PHE A C 1
ATOM 824 O O . PHE A 1 101 ? 9.364 7.818 -21.626 1.00 94.50 101 PHE A O 1
ATOM 831 N N . ASN A 1 102 ? 10.496 9.166 -23.012 1.00 95.56 102 ASN A N 1
ATOM 832 C CA . ASN A 1 102 ? 10.885 10.117 -21.970 1.00 95.56 102 ASN A CA 1
ATOM 833 C C . ASN A 1 102 ? 9.670 10.832 -21.373 1.00 95.56 102 ASN A C 1
ATOM 835 O O . ASN A 1 102 ? 9.544 10.883 -20.154 1.00 95.56 102 ASN A O 1
ATOM 839 N N . THR A 1 103 ? 8.743 11.298 -22.213 1.00 95.06 103 THR A N 1
ATOM 840 C CA . THR A 1 103 ? 7.495 11.930 -21.748 1.00 95.06 103 THR A CA 1
ATOM 841 C C . THR A 1 103 ? 6.651 10.973 -20.907 1.00 95.06 103 THR A C 1
ATOM 843 O O . THR A 1 103 ? 6.245 11.324 -19.802 1.00 95.06 103 THR A O 1
ATOM 846 N N . GLN A 1 104 ? 6.468 9.726 -21.354 1.00 95.81 104 GLN A N 1
ATOM 847 C CA . GLN A 1 104 ? 5.766 8.709 -20.562 1.00 95.81 104 GLN A CA 1
ATOM 848 C C . GLN A 1 104 ? 6.467 8.407 -19.232 1.00 95.81 104 GLN A C 1
ATOM 850 O O . GLN A 1 104 ? 5.803 8.262 -18.206 1.00 95.81 104 GLN A O 1
ATOM 855 N N . ASN A 1 105 ? 7.799 8.332 -19.215 1.00 94.88 105 ASN A N 1
ATOM 856 C CA . ASN A 1 105 ? 8.544 8.121 -17.975 1.00 94.88 105 ASN A CA 1
ATOM 857 C C . ASN A 1 105 ? 8.415 9.300 -17.008 1.00 94.88 105 ASN A C 1
ATOM 859 O O . ASN A 1 105 ? 8.291 9.080 -15.806 1.00 94.88 105 ASN A O 1
ATOM 863 N N . GLU A 1 106 ? 8.431 10.539 -17.497 1.00 95.50 106 GLU A N 1
ATOM 864 C CA . GLU A 1 106 ? 8.224 11.732 -16.668 1.00 95.50 106 GLU A CA 1
ATOM 865 C C . GLU A 1 106 ? 6.816 11.758 -16.061 1.00 95.50 106 GLU A C 1
ATOM 867 O O . GLU A 1 106 ? 6.664 12.021 -14.863 1.00 95.50 106 GLU A O 1
ATOM 872 N N . GLU A 1 107 ? 5.789 11.405 -16.838 1.00 95.19 107 GLU A N 1
ATOM 873 C CA . GLU A 1 107 ? 4.412 11.284 -16.348 1.00 95.19 107 GLU A CA 1
ATOM 874 C C . GLU A 1 107 ? 4.280 10.185 -15.282 1.00 95.19 107 GLU A C 1
ATOM 876 O O . GLU A 1 107 ? 3.695 10.408 -14.217 1.00 95.19 107 GLU A O 1
ATOM 881 N N . LEU A 1 108 ? 4.859 9.006 -15.532 1.00 94.25 108 LEU A N 1
ATOM 882 C CA . LEU A 1 108 ? 4.840 7.886 -14.589 1.00 94.25 108 LEU A CA 1
ATOM 883 C C . LEU A 1 108 ? 5.601 8.206 -13.300 1.00 94.25 108 LEU A C 1
ATOM 885 O O . LEU A 1 108 ? 5.090 7.933 -12.215 1.00 94.25 108 LEU A O 1
ATOM 889 N N . ASN A 1 109 ? 6.773 8.834 -13.392 1.00 95.44 109 ASN A N 1
ATOM 890 C CA . ASN A 1 109 ? 7.542 9.265 -12.224 1.00 95.44 109 ASN A CA 1
ATOM 891 C C . ASN A 1 109 ? 6.769 10.298 -11.395 1.00 95.44 109 ASN A C 1
ATOM 893 O O . ASN A 1 109 ? 6.684 10.170 -10.173 1.00 95.44 109 ASN A O 1
ATOM 897 N N . SER A 1 110 ? 6.131 11.271 -12.051 1.00 95.56 110 SER A N 1
ATOM 898 C CA . SER A 1 110 ? 5.261 12.247 -11.380 1.00 95.56 110 SER A CA 1
ATOM 899 C C . SER A 1 110 ? 4.087 11.561 -10.671 1.00 95.56 110 SER A C 1
ATOM 901 O O . SER A 1 110 ? 3.723 11.915 -9.546 1.00 95.56 110 SER A O 1
ATOM 903 N N . ARG A 1 111 ? 3.504 10.525 -11.294 1.00 95.81 111 ARG A N 1
ATOM 904 C CA . ARG A 1 111 ? 2.419 9.736 -10.696 1.00 95.81 111 ARG A CA 1
ATOM 905 C C . ARG A 1 111 ? 2.886 8.925 -9.490 1.00 95.81 111 ARG A C 1
ATOM 907 O O . ARG A 1 111 ? 2.143 8.850 -8.511 1.00 95.81 111 ARG A O 1
ATOM 914 N N . ILE A 1 112 ? 4.077 8.332 -9.555 1.00 96.00 112 ILE A N 1
ATOM 915 C CA . ILE A 1 112 ? 4.682 7.586 -8.444 1.00 96.00 112 ILE A CA 1
ATOM 916 C C . ILE A 1 112 ? 4.877 8.514 -7.245 1.00 96.00 112 ILE A C 1
ATOM 918 O O . ILE A 1 112 ? 4.375 8.202 -6.171 1.00 96.00 112 ILE A O 1
ATOM 922 N N . GLN A 1 113 ? 5.481 9.689 -7.441 1.00 95.75 113 GLN A N 1
ATOM 923 C CA . GLN A 1 113 ? 5.690 10.661 -6.361 1.00 95.75 113 GLN A CA 1
ATOM 924 C C . GLN A 1 113 ? 4.377 11.086 -5.690 1.00 95.75 113 GLN A C 1
ATOM 926 O O . GLN A 1 113 ? 4.288 11.151 -4.463 1.00 95.75 113 GLN A O 1
ATOM 931 N N . LEU A 1 114 ? 3.323 11.326 -6.479 1.00 96.50 114 LEU A N 1
ATOM 932 C CA . LEU A 1 114 ? 2.005 11.656 -5.937 1.00 96.50 114 LEU A CA 1
ATOM 933 C C . LEU A 1 114 ? 1.422 10.505 -5.101 1.00 96.50 114 LEU A C 1
ATOM 935 O O . LEU A 1 114 ? 0.853 10.732 -4.034 1.00 96.50 114 LEU A O 1
ATOM 939 N N . LEU A 1 115 ? 1.542 9.265 -5.584 1.00 95.31 115 LEU A N 1
ATOM 940 C CA . LEU A 1 115 ? 1.057 8.089 -4.861 1.00 95.31 115 LEU A CA 1
ATOM 941 C C . LEU A 1 115 ? 1.836 7.861 -3.563 1.00 95.31 115 LEU A C 1
ATOM 943 O O . LEU A 1 115 ? 1.218 7.570 -2.542 1.00 95.31 115 LEU A O 1
ATOM 947 N N . GLU A 1 116 ? 3.155 8.036 -3.582 1.00 96.00 116 GLU A N 1
ATOM 948 C CA . GLU A 1 116 ? 4.005 7.946 -2.392 1.00 96.00 116 GLU A CA 1
ATOM 949 C C . GLU A 1 116 ? 3.611 8.993 -1.341 1.00 96.00 116 GLU A C 1
ATOM 951 O O . GLU A 1 116 ? 3.416 8.640 -0.176 1.00 96.00 116 GLU A O 1
ATOM 956 N N . SER A 1 117 ? 3.385 10.246 -1.755 1.00 95.62 117 SER A N 1
ATOM 957 C CA . SER A 1 117 ? 2.908 11.311 -0.861 1.00 95.62 117 SER A CA 1
ATOM 958 C C . SER A 1 117 ? 1.550 10.976 -0.239 1.00 95.62 117 SER A C 1
ATOM 960 O O . SER A 1 117 ? 1.374 11.089 0.974 1.00 95.62 117 SER A O 1
ATOM 962 N N . ASN A 1 118 ? 0.595 10.500 -1.045 1.00 96.44 118 ASN A N 1
ATOM 963 C CA . ASN A 1 118 ? -0.734 10.124 -0.558 1.00 96.44 118 ASN A CA 1
ATOM 964 C C . ASN A 1 118 ? -0.680 8.952 0.436 1.00 96.44 118 ASN A C 1
ATOM 966 O O . ASN A 1 118 ? -1.417 8.940 1.422 1.00 96.44 118 ASN A O 1
ATOM 970 N N . ILE A 1 119 ? 0.181 7.957 0.191 1.00 95.88 119 ILE A N 1
ATOM 971 C CA . ILE A 1 119 ? 0.370 6.824 1.107 1.00 95.88 119 ILE A CA 1
ATOM 972 C C . ILE A 1 119 ? 0.942 7.307 2.443 1.00 95.88 119 ILE A C 1
ATOM 974 O O . ILE A 1 119 ? 0.486 6.859 3.497 1.00 95.88 119 ILE A O 1
ATOM 978 N N . GLU A 1 120 ? 1.912 8.218 2.415 1.00 95.69 120 GLU A N 1
ATOM 979 C CA . GLU A 1 120 ? 2.529 8.767 3.622 1.00 95.69 120 GLU A CA 1
ATOM 980 C C . GLU A 1 120 ? 1.537 9.602 4.448 1.00 95.69 120 GLU A C 1
ATOM 982 O O . GLU A 1 120 ? 1.454 9.447 5.667 1.00 95.69 120 GLU A O 1
ATOM 987 N N . GLU A 1 121 ? 0.709 10.426 3.801 1.00 95.38 121 GLU A N 1
ATOM 988 C CA . GLU A 1 121 ? -0.371 11.152 4.480 1.00 95.38 121 GLU A CA 1
ATOM 989 C C . GLU A 1 121 ? -1.396 10.205 5.113 1.00 95.38 121 GLU A C 1
ATOM 991 O O . GLU A 1 121 ? -1.771 10.385 6.275 1.00 95.38 121 GLU A O 1
ATOM 996 N N . GLN A 1 122 ? -1.805 9.150 4.399 1.00 94.25 122 GLN A N 1
ATOM 997 C CA . GLN A 1 122 ? -2.718 8.144 4.948 1.00 94.25 122 GLN A CA 1
ATOM 998 C C . GLN A 1 122 ? -2.123 7.403 6.149 1.00 94.25 122 GLN A C 1
ATOM 1000 O O . GLN A 1 122 ? -2.855 7.076 7.085 1.00 94.25 122 GLN A O 1
ATOM 1005 N N . ARG A 1 123 ? -0.813 7.125 6.148 1.00 94.81 123 ARG A N 1
ATOM 1006 C CA . ARG A 1 123 ? -0.126 6.523 7.303 1.00 94.81 123 ARG A CA 1
ATOM 1007 C C . ARG A 1 123 ? -0.164 7.454 8.507 1.00 94.81 123 ARG A C 1
ATOM 1009 O O . ARG A 1 123 ? -0.612 7.028 9.565 1.00 94.81 123 ARG A O 1
ATOM 1016 N N . LYS A 1 124 ? 0.182 8.731 8.324 1.00 95.31 124 LYS A N 1
ATOM 1017 C CA . LYS A 1 124 ? 0.132 9.737 9.397 1.00 95.31 124 LYS A CA 1
ATOM 1018 C C . LYS A 1 124 ? -1.267 9.885 9.995 1.00 95.31 124 LYS A C 1
ATOM 1020 O O . LYS A 1 124 ? -1.396 9.916 11.215 1.00 95.31 124 LYS A O 1
ATOM 1025 N N . GLN A 1 125 ? -2.305 9.921 9.157 1.00 94.56 125 GLN A N 1
ATOM 1026 C CA . GLN A 1 125 ? -3.701 9.979 9.614 1.00 94.56 125 GLN A CA 1
ATOM 1027 C C . GLN A 1 125 ? -4.115 8.730 10.406 1.00 94.56 125 GLN A C 1
ATOM 1029 O O . GLN A 1 125 ? -4.820 8.829 11.409 1.00 94.56 125 GLN A O 1
ATOM 1034 N N . LYS A 1 126 ? -3.680 7.539 9.977 1.00 94.06 126 LYS A N 1
ATOM 1035 C CA . LYS A 1 126 ? -3.952 6.300 10.719 1.00 94.06 126 LYS A CA 1
ATOM 1036 C C . LYS A 1 126 ? -3.207 6.260 12.047 1.00 94.06 126 LYS A C 1
ATOM 1038 O O . LYS A 1 126 ? -3.794 5.857 13.046 1.00 94.06 126 LYS A O 1
ATOM 1043 N N . ASP A 1 127 ? -1.952 6.693 12.077 1.00 94.50 127 ASP A N 1
ATOM 1044 C CA . ASP A 1 127 ? -1.152 6.715 13.300 1.00 94.50 127 ASP A CA 1
ATOM 1045 C C . ASP A 1 127 ? -1.713 7.710 14.325 1.00 94.50 127 ASP A C 1
ATOM 1047 O O . ASP A 1 127 ? -1.796 7.379 15.511 1.00 94.50 127 ASP A O 1
ATOM 1051 N N . SER A 1 128 ? -2.183 8.886 13.888 1.00 94.06 128 SER A N 1
ATOM 1052 C CA . SER A 1 128 ? -2.873 9.828 14.778 1.00 94.06 128 SER A CA 1
ATOM 1053 C C . SER A 1 128 ? -4.165 9.229 15.333 1.00 94.06 128 SER A C 1
ATOM 1055 O O . SER A 1 128 ? -4.375 9.259 16.543 1.00 94.06 128 SER A O 1
ATOM 1057 N N . GLN A 1 129 ? -4.979 8.588 14.487 1.00 94.31 129 GLN A N 1
ATOM 1058 C CA . GLN A 1 129 ? -6.211 7.924 14.920 1.00 94.31 129 GLN A CA 1
ATOM 1059 C C . GLN A 1 129 ? -5.937 6.780 15.913 1.00 94.31 129 GLN A C 1
ATOM 1061 O O . GLN A 1 129 ? -6.660 6.611 16.894 1.00 94.31 129 GLN A O 1
ATOM 1066 N N . ILE A 1 130 ? -4.882 5.990 15.688 1.00 94.25 130 ILE A N 1
ATOM 1067 C CA . ILE A 1 130 ? -4.470 4.920 16.607 1.00 94.25 130 ILE A CA 1
ATOM 1068 C C . ILE A 1 130 ? -4.057 5.501 17.961 1.00 94.25 130 ILE A C 1
ATOM 1070 O O . ILE A 1 130 ? -4.418 4.933 18.994 1.00 94.25 130 ILE A O 1
ATOM 1074 N N . ASN A 1 131 ? -3.313 6.606 17.976 1.00 93.50 131 ASN A N 1
ATOM 1075 C CA . ASN A 1 131 ? -2.887 7.247 19.218 1.00 93.50 131 ASN A CA 1
ATOM 1076 C C . ASN A 1 131 ? -4.075 7.827 19.994 1.00 93.50 131 ASN A C 1
ATOM 1078 O O . ASN A 1 131 ? -4.203 7.537 21.181 1.00 93.50 131 ASN A O 1
ATOM 1082 N N . GLU A 1 132 ? -4.999 8.518 19.324 1.00 93.31 132 GLU A N 1
ATOM 1083 C CA . GLU A 1 132 ? -6.237 9.010 19.944 1.00 93.31 132 GLU A CA 1
ATOM 1084 C C . GLU A 1 132 ? -7.051 7.870 20.575 1.00 93.31 132 GLU A C 1
ATOM 1086 O O . GLU A 1 132 ? -7.475 7.955 21.728 1.00 93.31 132 GLU A O 1
ATOM 1091 N N . LEU A 1 133 ? -7.229 6.756 19.856 1.00 92.62 133 LEU A N 1
ATOM 1092 C CA . LEU A 1 133 ? -7.949 5.591 20.378 1.00 92.62 133 LEU A CA 1
ATOM 1093 C C . LEU A 1 133 ? -7.221 4.931 21.557 1.00 92.62 133 LEU A C 1
ATOM 1095 O O . LEU A 1 133 ? -7.868 4.443 22.486 1.00 92.62 133 LEU A O 1
ATOM 1099 N N . ARG A 1 134 ? -5.882 4.907 21.550 1.00 91.94 134 ARG A N 1
ATOM 1100 C CA . ARG A 1 134 ? -5.083 4.405 22.680 1.00 91.94 134 ARG A CA 1
ATOM 1101 C C . ARG A 1 134 ? -5.249 5.279 23.918 1.00 91.94 134 ARG A C 1
ATOM 1103 O O . ARG A 1 134 ? -5.422 4.733 25.006 1.00 91.94 134 ARG A O 1
ATOM 1110 N N . GLU A 1 135 ? -5.242 6.598 23.761 1.00 91.12 135 GLU A N 1
ATOM 1111 C CA . GLU A 1 135 ? -5.472 7.545 24.856 1.00 91.12 135 GLU A CA 1
ATOM 1112 C C . GLU A 1 135 ? -6.889 7.412 25.424 1.00 91.12 135 GLU A C 1
ATOM 1114 O O . GLU A 1 135 ? -7.063 7.296 26.640 1.00 91.12 135 GLU A O 1
ATOM 1119 N N . GLN A 1 136 ? -7.903 7.327 24.556 1.00 89.44 136 GLN A N 1
ATOM 1120 C CA . GLN A 1 136 ? -9.288 7.080 24.970 1.00 89.44 136 GLN A CA 1
ATOM 1121 C C . GLN A 1 136 ? -9.418 5.768 25.745 1.00 89.44 136 GLN A C 1
ATOM 1123 O O . GLN A 1 136 ? -10.023 5.736 26.819 1.00 89.44 136 GLN A O 1
ATOM 1128 N N . ARG A 1 137 ? -8.814 4.688 25.235 1.00 85.56 137 ARG A N 1
ATOM 1129 C CA . ARG A 1 137 ? -8.807 3.390 25.911 1.00 85.56 137 ARG A CA 1
ATOM 1130 C C . ARG A 1 137 ? -8.132 3.476 27.278 1.00 85.56 137 ARG A C 1
ATOM 1132 O O . ARG A 1 137 ? -8.701 2.983 28.244 1.00 85.56 137 ARG A O 1
ATOM 1139 N N . SER A 1 138 ? -6.969 4.120 27.374 1.00 80.06 138 SER A N 1
ATOM 1140 C CA . SER A 1 138 ? -6.268 4.305 28.648 1.00 80.06 138 SER A CA 1
ATOM 1141 C C . SER A 1 138 ? -7.119 5.082 29.655 1.00 80.06 138 SER A C 1
ATOM 1143 O O . SER A 1 138 ? -7.216 4.680 30.812 1.00 80.06 138 SER A O 1
ATOM 1145 N N . SER A 1 139 ? -7.803 6.144 29.218 1.00 80.56 139 SER A N 1
ATOM 1146 C CA . SER A 1 139 ? -8.706 6.917 30.078 1.00 80.56 139 SER A CA 1
ATOM 1147 C C . SER A 1 139 ? -9.868 6.073 30.610 1.00 80.56 139 SER A C 1
ATOM 1149 O O . SER A 1 139 ? -10.199 6.154 31.794 1.00 80.56 139 SER A O 1
ATOM 1151 N N . ILE A 1 140 ? -10.475 5.241 29.757 1.00 78.12 140 ILE A N 1
ATOM 1152 C CA . ILE A 1 140 ? -11.558 4.332 30.157 1.00 78.12 140 ILE A CA 1
ATOM 1153 C C . ILE A 1 140 ? -11.036 3.264 31.117 1.00 78.12 140 ILE A C 1
ATOM 1155 O O . ILE A 1 140 ? -11.671 3.017 32.138 1.00 78.12 140 ILE A O 1
ATOM 1159 N N . GLU A 1 141 ? -9.886 2.654 30.824 1.00 72.38 141 GLU A N 1
ATOM 1160 C CA . GLU A 1 141 ? -9.269 1.659 31.702 1.00 72.38 141 GLU A CA 1
ATOM 1161 C C . GLU A 1 141 ? -9.036 2.244 33.099 1.00 72.38 141 GLU A C 1
ATOM 1163 O O . GLU A 1 141 ? -9.487 1.650 34.075 1.00 72.38 141 GLU A O 1
ATOM 1168 N N . HIS A 1 142 ? -8.447 3.439 33.210 1.00 60.97 142 HIS A N 1
ATOM 1169 C CA . HIS A 1 142 ? -8.256 4.099 34.505 1.00 60.97 142 HIS A CA 1
ATOM 1170 C C . HIS A 1 142 ? -9.577 4.346 35.251 1.00 60.97 142 HIS A C 1
ATOM 1172 O O . HIS A 1 142 ? -9.680 3.981 36.418 1.00 60.97 142 HIS A O 1
ATOM 1178 N N . LYS A 1 143 ? -10.618 4.858 34.578 1.00 64.00 143 LYS A N 1
ATOM 1179 C CA . LYS A 1 143 ? -11.939 5.078 35.202 1.00 64.00 143 LYS A CA 1
ATOM 1180 C C . LYS A 1 143 ? -12.583 3.783 35.703 1.00 64.00 143 LYS A C 1
ATOM 1182 O O . LYS A 1 143 ? -13.087 3.741 36.820 1.00 64.00 143 LYS A O 1
ATOM 1187 N N . VAL A 1 144 ? -12.536 2.718 34.901 1.00 60.12 144 VAL A N 1
ATOM 1188 C CA . VAL A 1 144 ? -13.093 1.406 35.270 1.00 60.12 144 VAL A CA 1
ATOM 1189 C C . VAL A 1 144 ? -12.328 0.797 36.447 1.00 60.12 144 VAL A C 1
ATOM 1191 O O . VAL A 1 144 ? -12.938 0.201 37.334 1.00 60.12 144 VAL A O 1
ATOM 1194 N N . PHE A 1 145 ? -11.000 0.941 36.480 1.00 55.72 145 PHE A N 1
ATOM 1195 C CA . PHE A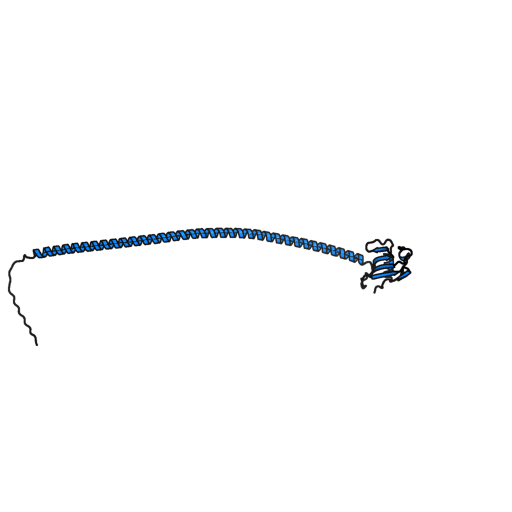 1 145 ? -10.193 0.458 37.600 1.00 55.72 145 PHE A CA 1
ATOM 1196 C C . PHE A 1 145 ? -10.456 1.244 38.890 1.00 55.72 145 PHE A C 1
ATOM 1198 O O . PHE A 1 145 ? -10.572 0.610 39.938 1.00 55.72 145 PHE A O 1
ATOM 1205 N N . ASP A 1 146 ? -10.607 2.567 38.826 1.00 52.50 146 ASP A N 1
ATOM 1206 C CA . ASP A 1 146 ? -10.875 3.402 40.004 1.00 52.50 146 ASP A CA 1
ATOM 1207 C C . ASP A 1 146 ? -12.277 3.147 40.592 1.00 52.50 146 ASP A C 1
ATOM 1209 O O . ASP A 1 146 ? -12.429 3.041 41.810 1.00 52.50 146 ASP A O 1
ATOM 1213 N N . GLU A 1 147 ? -13.300 2.953 39.751 1.00 52.94 147 GLU A N 1
ATOM 1214 C CA . GLU A 1 147 ? -14.660 2.614 40.206 1.00 52.94 147 GLU A CA 1
ATOM 1215 C C . GLU A 1 147 ? -14.752 1.205 40.825 1.00 52.94 147 GLU A C 1
ATOM 1217 O O . GLU A 1 147 ? -15.543 0.979 41.741 1.00 52.94 147 GLU A O 1
ATOM 1222 N N . LEU A 1 148 ? -13.919 0.256 40.376 1.00 53.62 148 LEU A N 1
ATOM 1223 C CA . LEU A 1 148 ? -13.867 -1.111 40.914 1.00 53.62 148 LEU A CA 1
ATOM 1224 C C . LEU A 1 148 ? -13.004 -1.254 42.179 1.00 53.62 148 LEU A C 1
ATOM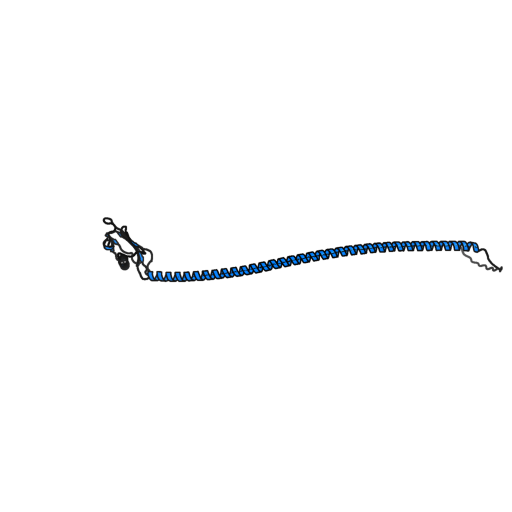 1226 O O . LEU A 1 148 ? -13.154 -2.250 42.887 1.00 53.62 148 LEU A O 1
ATOM 1230 N N . GLN A 1 149 ? -12.086 -0.323 42.462 1.00 50.19 149 GLN A N 1
ATOM 1231 C CA . GLN A 1 149 ? -11.131 -0.455 43.572 1.00 50.19 149 GLN A CA 1
ATOM 1232 C C . GLN A 1 149 ? -11.696 -0.113 44.954 1.00 50.19 149 GLN A C 1
ATOM 1234 O O . GLN A 1 149 ? -11.137 -0.565 45.951 1.00 50.19 149 GLN A O 1
ATOM 1239 N N . ASN A 1 150 ? -12.800 0.630 45.045 1.00 57.66 150 ASN A N 1
ATOM 1240 C CA . ASN A 1 150 ? -13.330 1.048 46.348 1.00 57.66 150 ASN A CA 1
ATOM 1241 C C . ASN A 1 150 ? -14.218 -0.002 47.038 1.00 57.66 150 ASN A C 1
ATOM 1243 O O . ASN A 1 150 ? -14.600 0.195 48.191 1.00 57.66 150 ASN A O 1
ATOM 1247 N N . ASP A 1 151 ? -14.541 -1.117 46.375 1.00 70.62 151 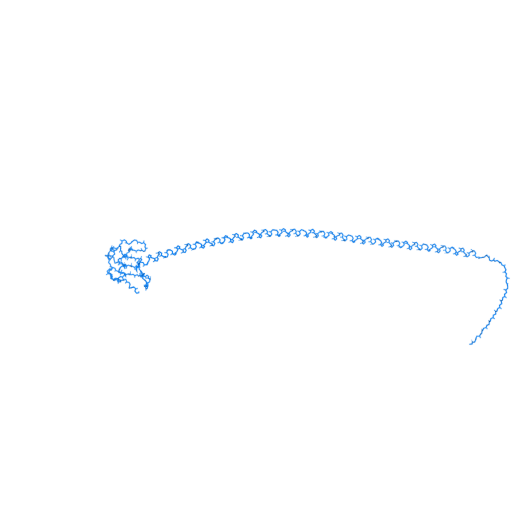ASP A N 1
ATOM 1248 C CA . ASP A 1 151 ? -15.419 -2.152 46.923 1.00 70.62 151 ASP A CA 1
ATOM 1249 C C . ASP A 1 151 ? -14.708 -3.505 47.068 1.00 70.62 151 ASP A C 1
ATOM 1251 O O . ASP A 1 151 ? -14.437 -4.205 46.098 1.00 70.62 151 ASP A O 1
ATOM 1255 N N . ASP A 1 152 ? -14.491 -3.932 48.314 1.00 85.19 152 ASP A N 1
ATOM 1256 C CA . ASP A 1 152 ? -13.896 -5.236 48.652 1.00 85.19 152 ASP A CA 1
ATOM 1257 C C . ASP A 1 152 ? -14.731 -6.445 48.180 1.00 85.19 152 ASP A C 1
ATOM 1259 O O . ASP A 1 152 ? -14.214 -7.560 48.035 1.00 85.19 152 ASP A O 1
ATOM 1263 N N . VAL A 1 153 ? -16.033 -6.236 47.960 1.00 88.44 153 VAL A N 1
ATOM 1264 C CA . VAL A 1 153 ? -17.009 -7.251 47.549 1.00 88.44 153 VAL A CA 1
ATOM 1265 C C . VAL A 1 153 ? -17.854 -6.692 46.414 1.00 88.44 153 VAL A C 1
ATOM 1267 O O . VAL A 1 153 ? -18.545 -5.687 46.583 1.00 88.44 153 VAL A O 1
ATOM 1270 N N . GLN A 1 154 ? -17.882 -7.395 45.286 1.00 89.38 154 GLN A N 1
ATOM 1271 C CA . GLN A 1 154 ? -18.804 -7.104 44.197 1.00 89.38 154 GLN A CA 1
ATOM 1272 C C . GLN A 1 154 ? -19.863 -8.193 44.104 1.00 89.38 154 GLN A C 1
ATOM 1274 O O . GLN A 1 154 ? -19.554 -9.352 43.835 1.00 89.38 154 GLN A O 1
ATOM 1279 N N . ILE A 1 155 ? -21.116 -7.794 44.293 1.00 90.75 155 ILE A N 1
ATOM 1280 C CA . ILE A 1 155 ? -22.290 -8.618 44.017 1.00 90.75 155 ILE A CA 1
ATOM 1281 C C . ILE A 1 155 ? -22.736 -8.298 42.593 1.00 90.75 155 ILE A C 1
ATOM 1283 O O . ILE A 1 155 ? -22.855 -7.130 42.238 1.00 90.75 155 ILE A O 1
ATOM 1287 N N . LEU A 1 156 ? -22.929 -9.332 41.780 1.00 91.38 156 LEU A N 1
ATOM 1288 C CA . LEU A 1 156 ? -23.361 -9.217 40.387 1.00 91.38 156 LEU A CA 1
ATOM 1289 C C . LEU A 1 156 ? -24.857 -9.457 40.247 1.00 91.38 156 LEU A C 1
ATOM 1291 O O . LEU A 1 156 ? -25.502 -8.758 39.480 1.00 91.38 156 LEU A O 1
ATOM 1295 N N . ALA A 1 157 ? -25.400 -10.413 41.003 1.00 93.69 157 ALA A N 1
ATOM 1296 C CA . ALA A 1 157 ? -26.816 -10.736 40.960 1.00 93.69 157 ALA A CA 1
ATOM 1297 C C . ALA A 1 157 ? -27.327 -11.245 42.311 1.00 93.69 157 ALA A C 1
ATOM 1299 O O . ALA A 1 157 ? -26.608 -11.948 43.027 1.00 93.69 157 ALA A O 1
ATOM 1300 N N . ILE A 1 158 ? -28.580 -10.915 42.630 1.00 94.31 158 ILE A N 1
ATOM 1301 C CA . ILE A 1 158 ? -29.332 -11.431 43.779 1.00 94.31 158 ILE A CA 1
ATOM 1302 C C . ILE A 1 158 ? -30.691 -11.898 43.272 1.00 94.31 158 ILE A C 1
ATOM 1304 O O . ILE A 1 158 ? -31.476 -11.107 42.743 1.00 94.31 158 ILE A O 1
ATOM 1308 N N . THR A 1 159 ? -30.992 -13.174 43.478 1.00 94.06 159 THR A N 1
ATOM 1309 C CA . THR A 1 159 ? -32.287 -13.766 43.129 1.00 94.06 159 THR A CA 1
ATOM 1310 C C . THR A 1 159 ? -32.895 -14.445 44.343 1.00 94.06 159 THR A C 1
ATOM 1312 O O . THR A 1 159 ? -32.178 -15.053 45.137 1.00 94.06 159 THR A O 1
ATOM 1315 N N . TYR A 1 160 ? -34.211 -14.329 44.500 1.00 93.31 160 TYR A N 1
ATOM 1316 C CA . TYR A 1 160 ? -34.946 -15.028 45.547 1.00 93.31 160 TYR A CA 1
ATOM 1317 C C . TYR A 1 160 ? -36.278 -15.543 45.002 1.00 93.31 160 TYR A C 1
ATOM 1319 O O . TYR A 1 160 ? -37.086 -14.777 44.470 1.00 93.31 160 TYR A O 1
ATOM 1327 N N . GLY A 1 161 ? -36.491 -16.856 45.097 1.00 90.94 161 GLY A N 1
ATOM 1328 C CA . GLY A 1 161 ? -37.605 -17.524 44.429 1.00 90.94 161 GLY A CA 1
ATOM 1329 C C . GLY A 1 161 ? -37.518 -17.359 42.908 1.00 90.94 161 GLY A C 1
ATOM 1330 O O . GLY A 1 161 ? -36.514 -17.708 42.299 1.00 90.94 161 GLY A O 1
ATOM 1331 N N . SER A 1 162 ? -38.571 -16.814 42.299 1.00 87.81 162 SER A N 1
ATOM 1332 C CA . SER A 1 162 ? -38.664 -16.552 40.852 1.00 87.81 162 SER A CA 1
ATOM 1333 C C . SER A 1 162 ? -38.238 -15.129 40.458 1.00 87.81 162 SER A C 1
ATOM 1335 O O . SER A 1 162 ? -38.261 -14.794 39.274 1.00 87.81 162 SER A O 1
ATOM 1337 N N . ARG A 1 163 ? -37.872 -14.273 41.427 1.00 89.00 163 ARG A N 1
ATOM 1338 C CA . ARG A 1 163 ? -37.568 -12.854 41.190 1.00 89.00 163 ARG A CA 1
ATOM 1339 C C . ARG A 1 163 ? -36.074 -12.560 41.237 1.00 89.00 163 ARG A C 1
ATOM 1341 O O . ARG A 1 163 ? -35.347 -13.054 42.101 1.00 89.00 163 ARG A O 1
ATOM 1348 N N . ILE A 1 164 ? -35.655 -11.668 40.344 1.00 89.38 164 ILE A N 1
ATOM 1349 C CA . ILE A 1 164 ? -34.338 -11.032 40.347 1.00 89.38 164 ILE A CA 1
ATOM 1350 C C . ILE A 1 164 ? -34.488 -9.691 41.065 1.00 89.38 164 ILE A C 1
ATOM 1352 O O . ILE A 1 164 ? -35.269 -8.838 40.646 1.00 89.38 164 ILE A O 1
ATOM 1356 N N . TYR A 1 165 ? -33.771 -9.521 42.170 1.00 88.38 165 TYR A N 1
ATOM 1357 C CA . TYR A 1 165 ? -33.801 -8.294 42.969 1.00 88.38 165 TYR A CA 1
ATOM 1358 C C . TYR A 1 165 ? -32.669 -7.348 42.611 1.00 88.38 165 TYR A C 1
ATOM 1360 O O . TYR A 1 165 ? -32.802 -6.140 42.771 1.00 88.38 165 TYR A O 1
ATOM 1368 N N . TYR A 1 166 ? -31.569 -7.909 42.126 1.00 88.12 166 TYR A N 1
ATOM 1369 C CA . TYR A 1 166 ? -30.447 -7.151 41.624 1.00 88.12 166 TYR A CA 1
ATOM 1370 C C . TYR A 1 166 ? -29.783 -7.921 40.489 1.00 88.12 166 TYR A C 1
ATOM 1372 O O . TYR A 1 166 ? -29.557 -9.126 40.609 1.00 88.12 166 TYR A O 1
ATOM 1380 N N . ASP A 1 167 ? -29.455 -7.200 39.429 1.00 84.56 167 ASP A N 1
ATOM 1381 C CA . ASP A 1 167 ? -28.514 -7.572 38.375 1.00 84.56 167 ASP A CA 1
ATOM 1382 C C . ASP A 1 167 ? -27.639 -6.349 38.056 1.00 84.56 167 ASP A C 1
ATOM 1384 O O . ASP A 1 167 ? -28.057 -5.201 38.265 1.00 84.56 167 ASP A O 1
ATOM 1388 N N . SER A 1 168 ? -26.420 -6.573 37.577 1.00 72.69 168 SER A N 1
ATOM 1389 C CA . SER A 1 168 ? -25.456 -5.518 37.276 1.00 72.69 168 SER A CA 1
ATOM 1390 C C . SER A 1 168 ? -26.053 -4.523 36.270 1.00 72.69 168 SER A C 1
ATOM 1392 O O . SER A 1 168 ? -26.288 -4.855 35.113 1.00 72.69 168 SER A O 1
ATOM 1394 N N . GLY A 1 169 ? -26.331 -3.298 36.732 1.00 68.56 169 GLY A N 1
ATOM 1395 C CA . GLY A 1 169 ? -26.997 -2.248 35.946 1.00 68.56 169 GLY A CA 1
ATOM 1396 C C . GLY A 1 169 ? -28.425 -1.905 36.392 1.00 68.56 169 GLY A C 1
ATOM 1397 O O . GLY A 1 169 ? -29.009 -0.957 35.873 1.00 68.56 169 GLY A O 1
ATOM 1398 N N . THR A 1 170 ? -28.982 -2.618 37.375 1.00 75.25 170 THR A N 1
ATOM 1399 C CA . THR A 1 170 ? -30.286 -2.304 37.991 1.00 75.25 170 THR A CA 1
ATOM 1400 C C . THR A 1 170 ? -30.124 -1.521 39.300 1.00 75.25 170 THR A C 1
ATOM 1402 O O . THR A 1 170 ? -29.132 -1.671 40.014 1.00 75.25 170 THR A O 1
ATOM 1405 N N . SER A 1 171 ? -31.085 -0.646 39.616 1.00 77.56 171 SER A N 1
ATOM 1406 C CA . SER A 1 171 ? -31.088 0.109 40.878 1.00 77.56 171 SER A CA 1
ATOM 1407 C C . SER A 1 171 ? -31.426 -0.812 42.055 1.00 77.56 171 SER A C 1
ATOM 1409 O O . SER A 1 171 ? -32.365 -1.599 41.964 1.00 77.56 171 SER A O 1
ATOM 1411 N N . ASP A 1 172 ? -30.697 -0.705 43.169 1.00 81.62 172 ASP A N 1
ATOM 1412 C CA . ASP A 1 172 ? -30.941 -1.496 44.384 1.00 81.62 172 ASP A CA 1
ATOM 1413 C C . ASP A 1 172 ? -32.092 -0.919 45.224 1.00 81.62 172 ASP A C 1
ATOM 1415 O O . ASP A 1 172 ? -31.907 -0.302 46.273 1.00 81.62 172 ASP A O 1
ATOM 1419 N N . TYR A 1 173 ? -33.315 -1.122 44.744 1.00 77.56 173 TYR A N 1
ATOM 1420 C CA . TYR A 1 173 ? -34.534 -0.572 45.340 1.00 77.56 173 TYR A CA 1
ATOM 1421 C C . TYR A 1 173 ? -34.870 -1.137 46.733 1.00 77.56 173 TYR A C 1
ATOM 1423 O O . TYR A 1 173 ? -35.653 -0.529 47.460 1.00 77.56 173 TYR A O 1
ATOM 1431 N N . LYS A 1 174 ? -34.289 -2.281 47.125 1.00 82.81 174 LYS A N 1
ATOM 1432 C CA . LYS A 1 174 ? -34.491 -2.905 48.449 1.00 82.81 174 LYS A CA 1
ATOM 1433 C C . LYS A 1 174 ? -33.288 -2.767 49.383 1.00 82.81 174 LYS A C 1
ATOM 1435 O O . LYS A 1 174 ? -33.326 -3.316 50.484 1.00 82.81 174 LYS A O 1
ATOM 1440 N N . ASN A 1 175 ? -32.246 -2.041 48.968 1.00 86.44 175 ASN A N 1
ATOM 1441 C CA . ASN A 1 175 ? -30.992 -1.889 49.710 1.00 86.44 175 ASN A CA 1
ATOM 1442 C C . ASN A 1 175 ? -30.362 -3.246 50.109 1.00 86.44 175 ASN A C 1
ATOM 1444 O O . ASN A 1 175 ? -29.811 -3.411 51.203 1.00 86.44 175 ASN A O 1
ATOM 1448 N N . LEU A 1 176 ? -30.496 -4.256 49.243 1.00 87.75 176 LEU A N 1
ATOM 1449 C CA . LEU A 1 176 ? -29.984 -5.604 49.493 1.00 87.75 176 LEU A CA 1
ATOM 1450 C C . LEU A 1 176 ? -28.474 -5.680 49.269 1.00 87.75 176 LEU A C 1
ATOM 1452 O O . LEU A 1 176 ? -27.807 -6.478 49.929 1.00 87.75 176 LEU A O 1
ATOM 1456 N N . LEU A 1 177 ? -27.914 -4.846 48.386 1.00 89.06 177 LEU A N 1
ATOM 1457 C CA . LEU A 1 177 ? -26.479 -4.831 48.114 1.00 89.06 177 LEU A CA 1
ATOM 1458 C C . LEU A 1 177 ? -25.684 -4.506 49.366 1.00 89.06 177 LEU A C 1
ATOM 1460 O O . LEU A 1 177 ? -24.750 -5.234 49.680 1.00 89.06 177 LEU A O 1
ATOM 1464 N N . SER A 1 178 ? -26.050 -3.437 50.078 1.00 87.56 178 SER A N 1
ATOM 1465 C CA . SER A 1 178 ? -25.338 -3.026 51.292 1.00 87.56 178 SER A CA 1
ATOM 1466 C C . SER A 1 178 ? -25.364 -4.149 52.335 1.00 87.56 178 SER A C 1
ATOM 1468 O O . SER A 1 178 ? -24.322 -4.606 52.806 1.00 87.56 178 SER A O 1
ATOM 1470 N N . LYS A 1 179 ? -26.556 -4.713 52.567 1.00 89.31 179 LYS A N 1
ATOM 1471 C CA . LYS A 1 179 ? -26.787 -5.816 53.507 1.00 89.31 179 LYS A CA 1
ATOM 1472 C C . LYS A 1 179 ? -25.931 -7.048 53.204 1.00 89.31 179 LYS A C 1
ATOM 1474 O O . LYS A 1 179 ? -25.294 -7.601 54.100 1.00 89.31 179 LYS A O 1
ATOM 1479 N N . PHE A 1 180 ? -25.910 -7.494 51.949 1.00 91.75 180 PHE A N 1
ATOM 1480 C CA . PHE A 1 180 ? -25.155 -8.685 51.566 1.00 91.75 180 PHE A CA 1
ATOM 1481 C C . PHE A 1 180 ? -23.656 -8.425 51.429 1.00 91.75 180 PHE A C 1
ATOM 1483 O O . PHE A 1 180 ? -22.872 -9.324 51.729 1.00 91.75 180 PHE A O 1
ATOM 1490 N N . LYS A 1 181 ? -23.233 -7.212 51.051 1.00 90.62 181 LYS A N 1
ATOM 1491 C CA . LYS A 1 181 ? -21.817 -6.821 51.097 1.00 90.62 181 LYS A CA 1
ATOM 1492 C C . LYS A 1 181 ? -21.292 -6.881 52.528 1.00 90.62 181 LYS A C 1
ATOM 1494 O O . LYS A 1 181 ? -20.231 -7.457 52.748 1.00 90.62 181 LYS A O 1
ATOM 1499 N N . ASP A 1 182 ? -22.043 -6.375 53.500 1.00 88.62 182 ASP A N 1
ATOM 1500 C CA . ASP A 1 182 ? -21.651 -6.431 54.911 1.00 88.62 182 ASP A CA 1
ATOM 1501 C C . ASP A 1 182 ? -21.621 -7.866 55.448 1.00 88.62 182 ASP A C 1
ATOM 1503 O O . ASP A 1 182 ? -20.657 -8.258 56.110 1.00 88.62 182 ASP A O 1
ATOM 1507 N N . ALA A 1 183 ? -22.605 -8.696 55.089 1.00 89.50 183 ALA A N 1
ATOM 1508 C CA . ALA A 1 183 ? -22.600 -10.119 55.434 1.00 89.50 183 ALA A CA 1
ATOM 1509 C C . ALA A 1 183 ? -21.395 -10.865 54.827 1.00 89.50 183 ALA A C 1
ATOM 1511 O O . ALA A 1 183 ? -20.742 -11.654 55.516 1.00 89.50 183 ALA A O 1
ATOM 1512 N N . ALA A 1 184 ? -21.057 -10.582 53.565 1.00 90.25 184 ALA A N 1
ATOM 1513 C CA . ALA A 1 184 ? -19.900 -11.155 52.883 1.00 90.25 184 ALA A CA 1
ATOM 1514 C C . ALA A 1 184 ? -18.565 -10.669 53.470 1.00 90.25 184 ALA A C 1
ATOM 1516 O O . ALA A 1 184 ? -17.597 -11.436 53.497 1.00 90.25 184 ALA A O 1
ATOM 1517 N N . ARG A 1 185 ? -18.509 -9.421 53.959 1.00 86.50 185 ARG A N 1
ATOM 1518 C CA . ARG A 1 185 ? -17.334 -8.862 54.643 1.00 86.50 185 ARG A CA 1
ATOM 1519 C C . ARG A 1 185 ? -17.116 -9.506 56.009 1.00 86.50 185 ARG A C 1
ATOM 1521 O O . ARG A 1 185 ? -16.002 -9.886 56.340 1.00 86.50 185 ARG A O 1
ATOM 1528 N N . ALA A 1 186 ? -18.181 -9.660 56.787 1.00 82.31 186 ALA A N 1
ATOM 1529 C CA . ALA A 1 186 ? -18.102 -10.277 58.106 1.00 82.31 186 ALA A CA 1
ATOM 1530 C C . ALA A 1 186 ? -17.915 -11.806 58.044 1.00 82.31 186 ALA A C 1
ATOM 1532 O O . ALA A 1 186 ? -17.600 -12.434 59.052 1.00 82.31 186 ALA A O 1
ATOM 1533 N N . GLY A 1 187 ? -18.107 -12.420 56.868 1.00 76.88 187 GLY A N 1
ATOM 1534 C CA . GLY A 1 187 ? -18.104 -13.876 56.718 1.00 76.88 187 GLY A CA 1
ATOM 1535 C C . GLY A 1 187 ? -19.223 -14.538 57.526 1.00 76.88 187 GLY A C 1
ATOM 1536 O O . GLY A 1 187 ? -19.074 -15.693 57.939 1.00 76.88 187 GLY A O 1
ATOM 1537 N N . ASN A 1 188 ? -20.304 -13.793 57.774 1.00 80.00 188 ASN A N 1
ATOM 1538 C CA . ASN A 1 188 ? -21.402 -14.190 58.642 1.00 80.00 188 ASN A CA 1
ATOM 1539 C C . ASN A 1 188 ? -22.270 -15.248 57.969 1.00 80.00 188 ASN A C 1
ATOM 1541 O O . ASN A 1 188 ? -22.499 -15.219 56.755 1.00 80.00 188 ASN A O 1
ATOM 1545 N N . SER A 1 189 ? -22.787 -16.160 58.785 1.00 86.38 189 SER A N 1
ATOM 1546 C CA . SER A 1 189 ? -23.941 -16.957 58.412 1.00 86.38 189 SER A CA 1
ATOM 1547 C C . SER A 1 189 ? -25.221 -16.162 58.665 1.00 86.38 189 SER A C 1
ATOM 1549 O O . SER A 1 189 ? -25.295 -15.312 59.554 1.00 86.38 189 SER A O 1
ATOM 1551 N N . PHE A 1 190 ? -26.232 -16.397 57.841 1.00 91.06 190 PHE A N 1
ATOM 1552 C CA . PHE A 1 190 ? -27.551 -15.810 58.001 1.00 91.06 190 PHE A CA 1
ATOM 1553 C C . PHE A 1 190 ? -28.616 -16.803 57.550 1.00 91.06 190 PHE A C 1
ATOM 1555 O O . PHE A 1 190 ? -28.398 -17.644 56.673 1.00 91.06 190 PHE A O 1
ATOM 1562 N N . LYS A 1 191 ? -29.796 -16.690 58.157 1.00 92.94 191 LYS A N 1
ATOM 1563 C CA . LYS A 1 191 ? -30.956 -17.495 57.790 1.00 92.94 191 LYS A CA 1
ATOM 1564 C C . LYS A 1 191 ? -31.655 -16.869 56.587 1.00 92.94 191 LYS A C 1
ATOM 1566 O O . LYS A 1 191 ? -31.942 -15.673 56.595 1.00 92.94 191 LYS A O 1
ATOM 1571 N N . VAL A 1 192 ? -31.931 -17.667 55.561 1.00 92.62 192 VAL A N 1
ATOM 1572 C CA . VAL A 1 192 ? -32.681 -17.218 54.382 1.00 92.62 192 VAL A CA 1
ATOM 1573 C C . VAL A 1 192 ? -34.163 -17.152 54.739 1.00 92.62 192 VAL A C 1
ATOM 1575 O O . VAL A 1 192 ? -34.777 -18.185 54.998 1.00 92.62 192 VAL A O 1
ATOM 1578 N N . THR A 1 193 ? -34.745 -15.956 54.771 1.00 91.94 193 THR A N 1
ATOM 1579 C CA . THR A 1 193 ? -36.166 -15.752 55.100 1.00 91.94 193 THR A CA 1
ATOM 1580 C C . THR A 1 193 ? -36.785 -14.630 54.262 1.00 91.94 193 THR A C 1
ATOM 1582 O O . THR A 1 193 ? -36.065 -13.840 53.647 1.00 91.94 193 THR A O 1
ATOM 1585 N N . ASN A 1 194 ? -38.115 -14.521 54.265 1.00 91.06 194 ASN A N 1
ATOM 1586 C CA . ASN A 1 194 ? -38.834 -13.448 53.563 1.00 91.06 194 ASN A CA 1
ATOM 1587 C C . ASN A 1 194 ? -38.499 -12.066 54.138 1.00 91.06 194 ASN A C 1
ATOM 1589 O O . ASN A 1 194 ? -38.362 -11.091 53.398 1.00 91.06 194 ASN A O 1
ATOM 1593 N N . GLU A 1 195 ? -38.254 -11.982 55.448 1.00 90.12 195 GLU A N 1
ATOM 1594 C CA . GLU A 1 195 ? -37.808 -10.756 56.120 1.00 90.12 195 GLU A CA 1
ATOM 1595 C C . GLU A 1 195 ? -36.376 -10.378 55.727 1.00 90.12 195 GLU A C 1
ATOM 1597 O O . GLU A 1 195 ? -36.006 -9.204 55.736 1.00 90.12 195 GLU A O 1
ATOM 1602 N N . LEU A 1 196 ? -35.542 -11.352 55.343 1.00 88.31 196 LEU A N 1
ATOM 1603 C CA . LEU A 1 196 ? -34.206 -11.054 54.837 1.00 88.31 196 LEU A CA 1
ATOM 1604 C C . LEU A 1 196 ? -34.281 -10.239 53.536 1.00 88.31 196 LEU A C 1
ATOM 1606 O O . LEU A 1 196 ? -33.458 -9.341 53.345 1.00 88.31 196 LEU A O 1
ATOM 1610 N N . ILE A 1 197 ? -35.258 -10.539 52.679 1.00 88.00 197 ILE A N 1
ATOM 1611 C CA . ILE A 1 197 ? -35.429 -9.942 51.347 1.00 88.00 197 ILE A CA 1
ATOM 1612 C C . ILE A 1 197 ? -36.473 -8.809 51.340 1.00 88.00 197 ILE A C 1
ATOM 1614 O O . ILE A 1 197 ? -36.557 -8.052 50.372 1.00 88.00 197 ILE A O 1
ATOM 1618 N N . ASN A 1 198 ? -37.233 -8.643 52.430 1.00 88.06 198 ASN A N 1
ATOM 1619 C CA . ASN A 1 198 ? -38.405 -7.764 52.505 1.00 88.06 198 ASN A CA 1
ATOM 1620 C C . ASN A 1 198 ? -39.393 -8.048 51.354 1.00 88.06 198 ASN A C 1
ATOM 1622 O O . ASN A 1 198 ? -39.857 -7.132 50.665 1.00 88.06 198 ASN A O 1
ATOM 1626 N N . ASP A 1 199 ? -39.631 -9.330 51.068 1.00 87.19 199 ASP A N 1
ATOM 1627 C CA . ASP A 1 199 ? -40.559 -9.805 50.036 1.00 87.19 199 ASP A CA 1
ATOM 1628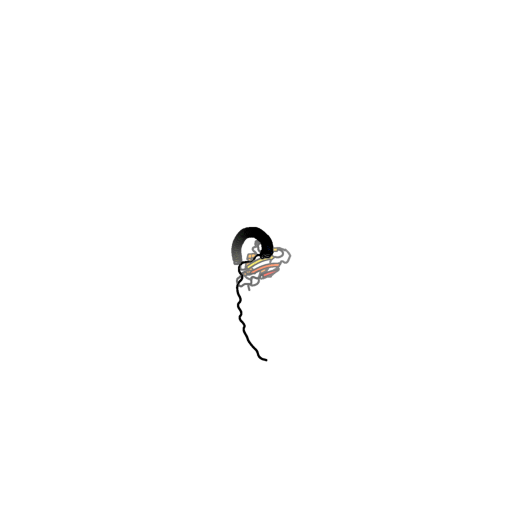 C C . ASP A 1 199 ? -40.911 -11.279 50.244 1.00 87.19 199 ASP A C 1
ATOM 1630 O O . ASP A 1 199 ? -40.070 -12.053 50.701 1.00 87.19 199 ASP A O 1
ATOM 1634 N N . ASP A 1 200 ? -42.095 -11.671 49.783 1.00 88.81 200 ASP A N 1
ATOM 1635 C CA . ASP A 1 200 ? -42.450 -13.070 49.551 1.00 88.81 200 ASP A CA 1
ATOM 1636 C C . ASP A 1 200 ? -42.890 -13.231 48.086 1.00 88.81 200 ASP A C 1
ATOM 1638 O O . ASP A 1 200 ? -44.068 -13.073 47.753 1.00 88.81 200 ASP A O 1
ATOM 1642 N N . PRO A 1 201 ? -41.940 -13.480 47.163 1.00 86.06 201 PRO A N 1
ATOM 1643 C CA . PRO A 1 201 ? -42.236 -13.508 45.737 1.00 86.06 201 PRO A CA 1
ATOM 1644 C C . PRO A 1 201 ? -43.138 -14.673 45.320 1.00 86.06 201 PRO A C 1
ATOM 1646 O O . PRO A 1 201 ? -43.759 -14.576 44.265 1.00 86.06 201 PRO A O 1
ATOM 1649 N N . ASN A 1 202 ? -43.202 -15.744 46.118 1.00 84.81 202 ASN A N 1
ATOM 1650 C CA . ASN A 1 202 ? -43.972 -16.953 45.842 1.00 84.81 202 ASN A CA 1
ATOM 1651 C C . ASN A 1 202 ? -44.535 -17.496 47.166 1.00 84.81 202 ASN A C 1
ATOM 1653 O O . ASN A 1 202 ? -43.953 -18.407 47.764 1.00 84.81 202 ASN A O 1
ATOM 1657 N N . HIS A 1 203 ? -45.661 -16.934 47.610 1.00 82.12 203 HIS A N 1
ATOM 1658 C CA . HIS A 1 203 ? -46.358 -17.395 48.812 1.00 82.12 203 HIS A CA 1
ATOM 1659 C C . HIS A 1 203 ? -46.655 -18.903 48.710 1.00 82.12 203 HIS A C 1
ATOM 1661 O O . HIS A 1 203 ? -46.931 -19.424 47.625 1.00 82.12 203 HIS A O 1
ATOM 1667 N N . ASP A 1 204 ? -46.550 -19.607 49.837 1.00 84.06 204 ASP A N 1
ATOM 1668 C CA . ASP A 1 204 ? -46.790 -21.055 49.987 1.00 84.06 204 ASP A CA 1
ATOM 1669 C C . ASP A 1 204 ? -45.807 -21.979 49.248 1.00 84.06 204 ASP A C 1
ATOM 1671 O O . ASP A 1 204 ? -45.960 -23.200 49.276 1.00 84.06 204 ASP A O 1
ATOM 1675 N N . HIS A 1 205 ? -44.764 -21.424 48.626 1.00 84.81 205 HIS A N 1
ATOM 1676 C CA . HIS A 1 205 ? -43.713 -22.194 47.968 1.00 84.81 205 HIS A CA 1
ATOM 1677 C C . HIS A 1 205 ? -42.367 -21.977 48.656 1.00 84.81 205 HIS A C 1
ATOM 1679 O O . HIS A 1 205 ? -42.026 -20.862 49.058 1.00 84.81 205 HIS A O 1
ATOM 1685 N N . PHE A 1 206 ? -41.568 -23.045 48.725 1.00 83.62 206 PHE A N 1
ATOM 1686 C CA . PHE A 1 206 ? -40.178 -22.959 49.160 1.00 83.62 206 PHE A CA 1
ATOM 1687 C C . PHE A 1 206 ? -39.361 -22.144 48.157 1.00 83.62 206 PHE A C 1
ATOM 1689 O O . PHE A 1 206 ? -39.312 -22.466 46.967 1.00 83.62 206 PHE A O 1
ATOM 1696 N N . LYS A 1 207 ? -38.697 -21.095 48.644 1.00 92.06 207 LYS A N 1
ATOM 1697 C CA . LYS A 1 207 ? -37.884 -20.194 47.818 1.00 92.06 207 LYS A CA 1
ATOM 1698 C C . LYS A 1 207 ? -36.395 -20.453 48.013 1.00 92.06 207 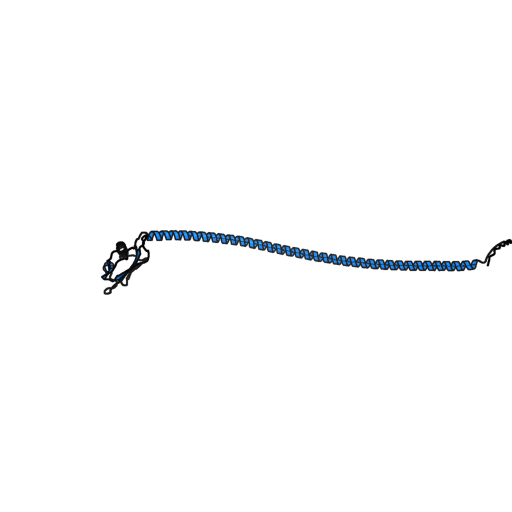LYS A C 1
ATOM 1700 O O . LYS A 1 207 ? -35.934 -20.702 49.123 1.00 92.06 207 LYS A O 1
ATOM 1705 N N . SER A 1 208 ? -35.626 -20.350 46.935 1.00 93.62 208 SER A N 1
ATOM 1706 C CA . SER A 1 208 ? -34.162 -20.371 46.982 1.00 93.62 208 SER A CA 1
ATOM 1707 C C . SER A 1 208 ? -33.598 -18.961 46.841 1.00 93.62 208 SER A C 1
ATOM 1709 O O . SER A 1 208 ? -34.070 -18.198 46.001 1.00 93.62 208 SER A O 1
ATOM 1711 N N . LEU A 1 209 ? -32.577 -18.628 47.626 1.00 94.94 209 LEU A N 1
ATOM 1712 C CA . LEU A 1 209 ? -31.735 -17.444 47.472 1.00 94.94 209 LEU A CA 1
ATOM 1713 C C . LEU A 1 209 ? -30.479 -17.830 46.692 1.00 94.94 209 LEU A C 1
ATOM 1715 O O . LEU A 1 209 ? -29.788 -18.764 47.092 1.00 94.94 209 LEU A O 1
ATOM 1719 N N . ILE A 1 210 ? -30.166 -17.096 45.624 1.00 95.75 210 ILE A N 1
ATOM 1720 C CA . ILE A 1 210 ? -28.901 -17.235 44.893 1.00 95.75 210 ILE A CA 1
ATOM 1721 C C . ILE A 1 210 ? -28.243 -15.864 44.774 1.00 95.75 210 ILE A C 1
ATOM 1723 O O . ILE A 1 210 ? -28.856 -14.920 44.271 1.00 95.75 210 ILE A O 1
ATOM 1727 N N . ILE A 1 211 ? -26.989 -15.770 45.215 1.00 94.94 211 ILE A N 1
ATOM 1728 C CA . ILE A 1 211 ? -26.162 -14.565 45.124 1.00 94.94 211 ILE A CA 1
ATOM 1729 C C . ILE A 1 211 ? -24.897 -14.901 44.342 1.00 94.94 211 ILE A C 1
ATOM 1731 O O . ILE A 1 211 ? -24.123 -15.770 44.746 1.00 94.94 211 ILE A O 1
ATOM 1735 N N . VAL A 1 212 ? -24.666 -14.186 43.242 1.00 95.19 212 VAL A N 1
ATOM 1736 C CA . VAL A 1 212 ? -23.431 -14.282 42.453 1.00 95.19 212 VAL A CA 1
ATOM 1737 C C . VAL A 1 212 ? -22.529 -13.120 42.832 1.00 95.19 212 VAL A C 1
ATOM 1739 O O . VAL A 1 212 ? -22.940 -11.963 42.744 1.00 95.19 212 VAL A O 1
ATOM 1742 N N . TYR A 1 213 ? -21.305 -13.410 43.263 1.00 92.75 213 TYR A N 1
ATOM 1743 C CA . TYR A 1 213 ? -20.401 -12.397 43.803 1.00 92.75 213 TYR A CA 1
ATOM 1744 C C . TYR A 1 213 ? -18.925 -12.727 43.549 1.00 92.75 213 TYR A C 1
ATOM 1746 O O . TYR A 1 213 ? -18.576 -13.836 43.148 1.00 92.75 213 TYR A O 1
ATOM 1754 N N . ARG A 1 214 ? -18.039 -11.756 43.783 1.00 90.81 214 ARG A N 1
ATOM 1755 C CA . ARG A 1 214 ? -16.582 -11.946 43.850 1.00 90.81 214 ARG A CA 1
ATOM 1756 C C . ARG A 1 214 ? -15.953 -10.993 44.860 1.00 90.81 214 ARG A C 1
ATOM 1758 O O . ARG A 1 214 ? -16.450 -9.889 45.075 1.00 90.81 214 ARG A O 1
ATOM 1765 N N . TYR A 1 215 ? -14.828 -11.405 45.428 1.00 90.25 215 TYR A N 1
ATOM 1766 C CA . TYR A 1 215 ? -13.990 -10.539 46.251 1.00 90.25 215 TYR A CA 1
ATOM 1767 C C . TYR A 1 215 ? -13.007 -9.769 45.365 1.00 90.25 215 TYR A C 1
ATOM 1769 O O . TYR A 1 215 ? -12.359 -10.359 44.497 1.00 90.25 215 TYR A O 1
ATOM 1777 N N . ILE A 1 216 ? -12.886 -8.459 45.585 1.00 85.12 216 ILE A N 1
ATOM 1778 C CA . ILE A 1 216 ? -11.969 -7.568 44.852 1.00 85.12 216 ILE A CA 1
ATOM 1779 C C . ILE A 1 216 ? -10.891 -7.043 45.809 1.00 85.12 216 ILE A C 1
ATOM 1781 O O . ILE A 1 216 ? -10.520 -5.877 45.796 1.00 85.12 216 ILE A O 1
ATOM 1785 N N . ARG A 1 217 ? -10.338 -7.925 46.648 1.00 77.94 217 ARG A N 1
ATOM 1786 C CA . ARG A 1 217 ? -9.179 -7.591 47.485 1.00 77.94 217 ARG A CA 1
ATOM 1787 C C . ARG A 1 217 ? -7.858 -8.016 46.848 1.00 77.94 217 ARG A C 1
ATOM 1789 O O . ARG A 1 217 ? -7.807 -9.048 46.169 1.00 77.94 217 ARG A O 1
ATOM 1796 N N . PRO A 1 218 ? -6.766 -7.262 47.073 1.00 73.31 218 PRO A N 1
ATOM 1797 C CA . PRO A 1 218 ? -5.418 -7.738 46.784 1.00 73.31 218 PRO A CA 1
ATOM 1798 C C . PRO A 1 218 ? -5.146 -9.066 47.508 1.00 73.31 218 PRO A C 1
ATOM 1800 O O . PRO A 1 218 ? -5.459 -9.206 48.686 1.00 73.31 218 PRO A O 1
ATOM 1803 N N . GLY A 1 219 ? -4.582 -10.047 46.801 1.00 72.56 219 GLY A N 1
ATOM 1804 C CA . GLY A 1 219 ? -4.228 -11.355 47.371 1.00 72.56 219 GLY A CA 1
ATOM 1805 C C . GLY A 1 219 ? -5.366 -12.379 47.473 1.00 72.56 219 GLY A C 1
ATOM 1806 O O . GLY A 1 219 ? -5.086 -13.537 47.757 1.00 72.56 219 GLY A O 1
ATOM 1807 N N . VAL A 1 220 ? -6.619 -12.002 47.186 1.00 78.19 220 VAL A N 1
ATOM 1808 C CA . VAL A 1 220 ? -7.770 -12.922 47.178 1.00 78.19 220 VAL A CA 1
ATOM 1809 C C . VAL A 1 220 ? -8.094 -13.373 45.754 1.00 78.19 220 VAL A C 1
ATOM 1811 O O . VAL A 1 220 ? -8.009 -12.602 44.795 1.00 78.19 220 VAL A O 1
ATOM 1814 N N . ASN A 1 221 ? -8.503 -14.634 45.600 1.00 75.81 221 ASN A N 1
ATOM 1815 C CA . ASN A 1 221 ? -8.940 -15.164 44.315 1.00 75.81 221 ASN A CA 1
ATOM 1816 C C . ASN A 1 221 ? -10.204 -14.436 43.810 1.00 75.81 221 ASN A C 1
ATOM 1818 O O . ASN A 1 221 ? -11.281 -14.569 44.393 1.00 75.81 221 ASN A O 1
ATOM 1822 N N . ARG A 1 222 ? -10.076 -13.723 42.681 1.00 81.94 222 ARG A N 1
ATOM 1823 C CA . ARG A 1 222 ? -11.144 -12.932 42.033 1.00 81.94 222 ARG A CA 1
ATOM 1824 C C . ARG A 1 222 ? -12.146 -13.763 41.215 1.00 81.94 222 ARG A C 1
ATOM 1826 O O . ARG A 1 222 ? -12.902 -13.201 40.418 1.00 81.94 222 ARG A O 1
ATOM 1833 N N . ARG A 1 223 ? -12.135 -15.093 41.354 1.00 87.00 223 ARG A N 1
ATOM 1834 C CA . ARG A 1 223 ? -13.128 -15.976 40.724 1.00 87.00 223 ARG A CA 1
ATOM 1835 C C . ARG A 1 223 ? -14.537 -15.618 41.185 1.00 87.00 223 ARG A C 1
ATOM 1837 O O . ARG A 1 223 ? -14.751 -15.216 42.328 1.00 87.00 223 ARG A O 1
ATOM 1844 N N . LEU A 1 224 ? -15.486 -15.801 40.272 1.00 90.50 224 LEU A N 1
ATOM 1845 C CA . LEU A 1 224 ? -16.904 -15.734 40.589 1.00 90.50 224 LEU A CA 1
ATOM 1846 C C . LEU A 1 224 ? -17.263 -16.861 41.556 1.00 90.50 224 LEU A C 1
ATOM 1848 O O . LEU A 1 224 ? -16.818 -17.998 41.387 1.00 90.50 224 LEU A O 1
ATOM 1852 N N . ARG A 1 225 ? -18.060 -16.517 42.560 1.00 92.19 225 ARG A N 1
ATOM 1853 C CA . ARG A 1 225 ? -18.588 -17.409 43.586 1.00 92.19 225 ARG A CA 1
ATOM 1854 C C . ARG A 1 225 ? -20.109 -17.319 43.584 1.00 92.19 225 ARG A C 1
ATOM 1856 O O . ARG A 1 225 ? -20.686 -16.301 43.186 1.00 92.19 225 ARG A O 1
ATOM 1863 N N . THR A 1 226 ? -20.751 -18.391 44.027 1.00 94.81 226 THR A N 1
ATOM 1864 C CA . THR A 1 226 ? -22.209 -18.481 44.086 1.00 94.81 226 THR A CA 1
ATOM 1865 C C . THR A 1 226 ? -22.617 -18.994 45.453 1.00 94.81 226 THR A C 1
ATOM 1867 O O . THR A 1 226 ? -22.314 -20.129 45.805 1.00 94.81 226 THR A O 1
ATOM 1870 N N . LEU A 1 227 ? -23.320 -18.155 46.210 1.00 94.38 227 LEU A N 1
ATOM 1871 C CA . LEU A 1 227 ? -24.012 -18.569 47.422 1.00 94.38 227 LEU A CA 1
ATOM 1872 C C . LEU A 1 227 ? -25.413 -19.016 47.021 1.00 94.38 227 LEU A C 1
ATOM 1874 O O . LEU A 1 227 ? -26.129 -18.255 46.372 1.00 94.38 227 LEU A O 1
ATOM 1878 N N . ALA A 1 228 ? -25.798 -20.227 47.415 1.00 94.69 228 ALA A N 1
ATOM 1879 C CA . ALA A 1 228 ? -27.141 -20.757 47.224 1.00 94.69 228 ALA A CA 1
ATOM 1880 C C . ALA A 1 228 ? -27.703 -21.252 48.561 1.00 94.69 228 ALA A C 1
ATOM 1882 O O . ALA A 1 228 ? -27.009 -21.934 49.315 1.00 94.69 228 ALA A O 1
ATOM 1883 N N . GLY A 1 229 ? -28.955 -20.907 48.848 1.00 93.88 229 GLY A N 1
ATOM 1884 C CA . GLY A 1 229 ? -29.633 -21.249 50.094 1.00 93.88 229 GLY A CA 1
ATOM 1885 C C . GLY A 1 229 ? -31.121 -21.454 49.919 1.00 93.88 229 GLY A C 1
ATOM 1886 O O . GLY A 1 229 ? -31.725 -20.863 49.030 1.00 93.88 229 GLY A O 1
ATOM 1887 N N . TRP A 1 230 ? -31.720 -22.258 50.788 1.00 93.75 230 TRP A N 1
ATOM 1888 C CA . TRP A 1 230 ? -33.165 -22.481 50.810 1.00 93.75 230 TRP A CA 1
ATOM 1889 C C . TRP A 1 230 ? -33.812 -21.683 51.936 1.00 93.75 230 TRP A C 1
ATOM 1891 O O . TRP A 1 230 ? -33.212 -21.503 52.996 1.00 93.75 230 TRP A O 1
ATOM 1901 N N . GLU A 1 231 ? -35.042 -21.226 51.734 1.00 92.81 231 GLU A N 1
ATOM 1902 C CA . GLU A 1 231 ? -35.848 -20.592 52.776 1.00 92.81 231 GLU A CA 1
ATOM 1903 C C . GLU A 1 231 ? -35.888 -21.458 54.044 1.00 92.81 231 GLU A C 1
ATOM 1905 O O . GLU A 1 231 ? -36.080 -22.672 53.997 1.00 92.81 231 GLU A O 1
ATOM 1910 N N . GLY A 1 232 ? -35.646 -20.828 55.190 1.00 89.38 232 GLY A N 1
ATOM 1911 C CA . GLY A 1 232 ? -35.551 -21.487 56.486 1.00 89.38 232 GLY A CA 1
ATOM 1912 C C . GLY A 1 232 ? -34.173 -22.068 56.819 1.00 89.38 232 GLY A C 1
ATOM 1913 O O . GLY A 1 232 ? -33.951 -22.407 57.982 1.00 89.38 232 GLY A O 1
ATOM 1914 N N . THR A 1 233 ? -33.239 -22.140 55.865 1.00 91.94 233 THR A N 1
ATOM 1915 C CA . THR A 1 233 ? -31.884 -22.671 56.094 1.00 91.94 233 THR A CA 1
ATOM 1916 C C . THR A 1 233 ? -30.873 -21.573 56.405 1.00 91.94 233 THR A C 1
ATOM 1918 O O . THR A 1 233 ? -31.030 -20.416 56.009 1.00 91.94 233 THR A O 1
ATOM 1921 N N . GLU A 1 234 ? -29.835 -21.941 57.150 1.00 93.25 234 GLU A N 1
ATOM 1922 C CA . GLU A 1 234 ? -28.685 -21.082 57.398 1.00 93.25 234 GLU A CA 1
ATOM 1923 C C . GLU A 1 234 ? -27.675 -21.228 56.257 1.00 93.25 234 GLU A C 1
ATOM 1925 O O . GLU A 1 234 ? -27.304 -22.337 55.874 1.00 93.25 234 GLU A O 1
ATOM 1930 N N . THR A 1 235 ? -27.234 -20.098 55.709 1.00 93.12 235 THR A N 1
ATOM 1931 C CA . THR A 1 235 ? -26.232 -20.040 54.640 1.00 93.12 235 THR A CA 1
ATOM 1932 C C . THR A 1 235 ? -25.146 -19.044 54.975 1.00 93.12 235 THR A C 1
ATOM 1934 O O . THR A 1 235 ? -25.345 -18.152 55.795 1.00 93.12 235 THR A O 1
ATOM 1937 N N . ARG A 1 236 ? -23.978 -19.204 54.359 1.00 92.75 236 ARG A N 1
ATOM 1938 C CA . ARG A 1 236 ? -22.793 -18.405 54.655 1.00 92.75 236 ARG A CA 1
ATOM 1939 C C . ARG A 1 236 ? -22.052 -18.092 53.364 1.00 92.75 236 ARG A C 1
ATOM 1941 O O . ARG A 1 236 ? -21.971 -18.944 52.484 1.00 92.75 236 ARG A O 1
ATOM 1948 N N . PHE A 1 237 ? -21.495 -16.889 53.275 1.00 92.31 237 PHE A N 1
ATOM 1949 C CA . PHE A 1 237 ? -20.535 -16.553 52.227 1.00 92.31 237 PHE A CA 1
ATOM 1950 C C . PHE A 1 237 ? -19.242 -17.349 52.405 1.00 92.31 237 PHE A C 1
ATOM 1952 O O . PHE A 1 237 ? -18.763 -17.528 53.528 1.00 92.31 237 PHE A O 1
ATOM 1959 N N . ASP A 1 238 ? -18.662 -17.795 51.293 1.00 88.56 238 ASP A N 1
ATOM 1960 C CA . ASP A 1 238 ? -17.357 -18.445 51.323 1.00 88.56 238 ASP A CA 1
ATOM 1961 C C . ASP A 1 238 ? -16.322 -17.540 52.005 1.00 88.56 238 ASP A C 1
ATOM 1963 O O . ASP A 1 238 ? -16.304 -16.331 51.756 1.00 88.56 238 ASP A O 1
ATOM 1967 N N . PRO A 1 239 ? -15.420 -18.103 52.824 1.00 83.62 239 PRO A N 1
ATOM 1968 C CA . PRO A 1 239 ? -14.345 -17.334 53.423 1.00 83.62 239 PRO A CA 1
ATOM 1969 C C . PRO A 1 239 ? -13.439 -16.742 52.342 1.00 83.62 239 PRO A C 1
ATOM 1971 O O . PRO A 1 239 ? -13.355 -17.233 51.216 1.00 83.62 239 PRO A O 1
ATOM 1974 N N . TRP A 1 240 ? -12.728 -15.684 52.708 1.00 75.69 240 TRP A N 1
ATOM 1975 C CA . TRP A 1 240 ? -11.920 -14.909 51.771 1.00 75.69 240 TRP A CA 1
ATOM 1976 C C . TRP A 1 240 ? -10.677 -15.641 51.262 1.00 75.69 240 TRP A C 1
ATOM 1978 O O . TRP A 1 240 ? -10.067 -15.179 50.303 1.00 75.69 240 TRP A O 1
ATOM 1988 N N . ASN A 1 241 ? -10.303 -16.740 51.916 1.00 66.38 241 ASN A N 1
ATOM 1989 C CA . ASN A 1 241 ? -9.117 -17.528 51.599 1.00 66.38 241 ASN A CA 1
ATOM 1990 C C . ASN A 1 241 ? -9.108 -18.012 50.137 1.00 66.38 241 ASN A C 1
ATOM 1992 O O . ASN A 1 241 ? -10.197 -18.237 49.545 1.00 66.38 241 ASN A O 1
#

Radius of gyration: 76.65 Å; chains: 1; bounding box: 151×49×187 Å

Secondary structure (DSSP, 8-state):
----------------------HHHHHHHHHHHHHHHHHHHHHHHHHHHHHHHHHHHHHHHHHHHHHHHHHHHHHHHHHHHHHHHHHHHHHHHHHHHHHHHHHHHHHHHHHHHHHHHHHHHHHHHHHHHHHHHHHHHHHHHHHHHHHHHT-SEEEEEEEETTEEEEETTS--TT-HHHHHHHHHHHT-EEE--HHHHT--SSTTS--EEEEEEEE--TTS----EEEEEETTSEEEPPP--

Organism: NCBI:txid116970

pLDDT: mean 82.8, std 16.36, range [33.56, 96.5]

Sequence (241 aa):
MVAPKYQSNRLDQKSAFPNDFTSKSTLENDRRKREAIAAANLRDAQAAEKLERERHEREEKAALRIQALEDKDLNSIAQIKTLEEKKSELERTRDEWIGKFNTQNEELNSRIQLLESNIEEQRKQKDSQINELREQRSSIEHKVFDELQNDDVQILAITYGSRIYYDSGTSDYKNLLSKFKDAARAGNSFKVTNELINDDPNHDHFKSLIIVYRYIRPGVNRRLRTLAGWEGTETRFDPWN